Protein AF-A0A8G0FJ72-F1 (afdb_monomer)

pLDDT: mean 92.75, std 5.91, range [64.88, 98.5]

Radius of gyration: 22.14 Å; Cα contacts (8 Å, |Δi|>4): 637; chains: 1; bounding box: 52×43×61 Å

Mean predicted aligned error: 5.05 Å

Solvent-accessible surface area (backbone atoms only — not comparable to full-atom values): 16891 Å² total; per-residue (Å²): 133,93,67,66,76,50,71,94,38,49,70,59,34,56,53,48,58,74,69,50,65,45,46,78,49,77,34,41,17,56,75,28,78,44,79,50,56,54,52,55,49,55,51,37,58,76,66,62,46,16,40,37,36,35,34,28,47,29,51,34,81,74,24,36,66,68,60,32,46,50,37,43,32,74,74,69,71,46,46,63,37,52,50,42,45,74,36,61,43,14,87,61,44,49,36,34,33,36,46,71,80,64,29,21,39,38,45,37,75,91,64,56,30,74,50,70,48,80,45,75,57,55,80,92,45,41,67,60,48,51,53,46,29,50,57,36,47,54,57,12,18,71,53,44,71,68,48,35,51,43,36,74,75,69,72,60,73,53,62,65,53,36,46,50,17,44,20,56,29,12,59,69,55,63,34,25,48,27,42,60,28,15,74,87,70,32,32,46,57,68,59,52,53,50,46,45,67,64,38,40,56,56,63,73,72,52,83,52,52,75,43,70,49,69,96,52,65,89,52,58,76,90,73,58,54,80,89,62,46,42,73,37,52,54,34,60,88,42,74,66,41,67,49,78,76,47,77,48,77,41,98,87,72,40,37,31,36,28,30,40,27,40,9,3,55,53,47,58,64,42,75,49,68,44,70,89,76,76,40,79,45,69,45,57,49,35,33,38,82,52,100,90,50,75,45,82,44,60,65,48,41,39,57,37,69,40,29,37,40,70,110

Foldseek 3Di:
DDADLDPVRVVLLLLVLLQDQADEQEAEQQVADDPSSLSSLVSNVVSLHQYAYEHAPQQAPNRDQVVSQVCCCPPNVAAEQEQWDFDDGHNRGFAIQRLLVQWTWGADLVVLRPDIDTHHDPPVCNVVSVVSSLVLLCQLLVQDPVSVVCCVPVVDDHSLSSLVSQQSCSLSRRYHYYDYDYVPSSYCPVVVVVCCVSRTDALQSDFFDWDAQLVCLPPDPVPQDPVRIDGAAQEQPDPWDKDFRDWDQDPPQGIWGKIATAAHKDFAQDWDAPSNVRDIDGQHWKWDDDPPDIHTDGMDGHGDIIIGTDD

Structure (mmCIF, N/CA/C/O backbone):
data_AF-A0A8G0FJ72-F1
#
_entry.id   AF-A0A8G0FJ72-F1
#
loop_
_atom_site.group_PDB
_atom_site.id
_atom_site.type_symbol
_atom_site.label_atom_id
_atom_site.label_alt_id
_atom_site.label_comp_id
_atom_site.label_asym_id
_atom_site.label_entity_id
_atom_site.label_seq_id
_atom_site.pdbx_PDB_ins_code
_atom_site.Cartn_x
_atom_site.Cartn_y
_atom_site.Cartn_z
_atom_site.occupancy
_atom_site.B_iso_or_equiv
_atom_site.auth_seq_id
_atom_site.auth_comp_id
_atom_site.auth_asym_id
_atom_site.auth_atom_id
_atom_site.pdbx_PDB_model_num
ATOM 1 N N . ILE A 1 1 ? 0.783 3.414 -9.479 1.00 85.94 1 ILE A N 1
ATOM 2 C CA . ILE A 1 1 ? 0.442 2.774 -10.775 1.00 85.94 1 ILE A CA 1
ATOM 3 C C . ILE A 1 1 ? -0.945 2.184 -10.615 1.00 85.94 1 ILE A C 1
ATOM 5 O O . ILE A 1 1 ? -1.135 1.452 -9.655 1.00 85.94 1 ILE A O 1
ATOM 9 N N . ASP A 1 2 ? -1.897 2.530 -11.479 1.00 83.50 2 ASP A N 1
ATOM 10 C CA . ASP A 1 2 ? -3.208 1.874 -11.457 1.00 83.50 2 ASP A CA 1
ATOM 11 C C . ASP A 1 2 ? -3.123 0.532 -12.192 1.00 83.50 2 ASP A C 1
ATOM 13 O O . ASP A 1 2 ? -2.588 0.465 -13.305 1.00 83.50 2 ASP A O 1
ATOM 17 N N . THR A 1 3 ? -3.599 -0.529 -11.547 1.00 79.62 3 THR A N 1
ATOM 18 C CA . THR A 1 3 ? -3.514 -1.902 -12.048 1.00 79.62 3 THR A CA 1
ATOM 19 C C . THR A 1 3 ? -4.918 -2.466 -12.222 1.00 79.62 3 THR A C 1
ATOM 21 O O . THR A 1 3 ? -5.696 -2.434 -11.265 1.00 79.62 3 THR A O 1
ATOM 24 N N . PRO A 1 4 ? -5.264 -3.031 -13.388 1.00 75.12 4 PRO A N 1
ATOM 25 C CA . PRO A 1 4 ? -6.584 -3.614 -13.584 1.00 75.12 4 PRO A CA 1
ATOM 26 C C . PRO A 1 4 ? -6.789 -4.811 -12.644 1.00 75.12 4 PRO A C 1
ATOM 28 O O . PRO A 1 4 ? -6.006 -5.747 -12.647 1.00 75.12 4 PRO A O 1
ATOM 31 N N . GLY A 1 5 ? -7.865 -4.822 -11.856 1.00 67.12 5 GLY A N 1
ATOM 32 C CA . GLY A 1 5 ? -8.189 -5.952 -10.966 1.00 67.12 5 GLY A CA 1
ATOM 33 C C . GLY A 1 5 ? -8.889 -7.130 -11.659 1.00 67.12 5 GLY A C 1
ATOM 34 O O . GLY A 1 5 ? -9.244 -8.110 -11.008 1.00 67.12 5 GLY A O 1
ATOM 35 N N . HIS A 1 6 ? -9.146 -7.022 -12.966 1.00 74.25 6 HIS A N 1
ATOM 36 C CA . HIS A 1 6 ? -9.881 -8.025 -13.731 1.00 74.25 6 HIS A CA 1
ATOM 37 C C . HIS A 1 6 ? -8.936 -9.079 -14.320 1.00 74.25 6 HIS A C 1
ATOM 39 O O . HIS A 1 6 ? -7.887 -8.751 -14.872 1.00 74.25 6 HIS A O 1
ATOM 45 N N . VAL A 1 7 ? -9.346 -10.347 -14.257 1.00 64.88 7 VAL A N 1
ATOM 46 C CA . VAL A 1 7 ? -8.549 -11.508 -14.698 1.00 64.88 7 VAL A CA 1
ATOM 47 C C . VAL A 1 7 ? -8.143 -11.450 -16.173 1.00 64.88 7 VAL A C 1
ATOM 49 O O . VAL A 1 7 ? -7.069 -11.916 -16.537 1.00 64.88 7 VAL A O 1
ATOM 52 N N . ASP A 1 8 ? -8.929 -10.801 -17.027 1.00 72.00 8 ASP A N 1
ATOM 53 C CA . ASP A 1 8 ? -8.587 -10.655 -18.451 1.00 72.00 8 ASP A CA 1
ATOM 54 C C . ASP A 1 8 ? -7.303 -9.837 -18.689 1.00 72.00 8 ASP A C 1
ATOM 56 O O . ASP A 1 8 ? -6.684 -9.948 -19.745 1.00 72.00 8 ASP A O 1
ATOM 60 N N . PHE A 1 9 ? -6.847 -9.072 -17.690 1.00 72.38 9 PHE A N 1
ATOM 61 C CA . PHE A 1 9 ? -5.623 -8.270 -17.751 1.00 72.38 9 PHE A CA 1
ATOM 62 C C . PHE A 1 9 ? -4.487 -8.850 -16.895 1.00 72.38 9 PHE A C 1
ATOM 64 O O . PHE A 1 9 ? -3.570 -8.133 -16.499 1.00 72.38 9 PHE A O 1
ATOM 71 N N . THR A 1 10 ? -4.503 -10.165 -16.642 1.00 72.94 10 THR A N 1
ATOM 72 C CA . THR A 1 10 ? -3.505 -10.882 -15.818 1.00 72.94 10 THR A CA 1
ATOM 73 C C . THR A 1 10 ? -2.053 -10.528 -16.183 1.00 72.94 10 THR A C 1
ATOM 75 O O . THR A 1 10 ? -1.229 -10.338 -15.292 1.00 72.94 10 THR A O 1
ATOM 78 N N . ILE A 1 11 ? -1.730 -10.385 -17.476 1.00 78.25 11 ILE A N 1
ATOM 79 C CA . ILE A 1 11 ? -0.374 -10.025 -17.937 1.00 78.25 11 ILE A CA 1
ATOM 80 C C . ILE A 1 11 ? 0.011 -8.601 -17.503 1.00 78.25 11 ILE A C 1
ATOM 82 O O . ILE A 1 11 ? 1.160 -8.352 -17.133 1.00 78.25 11 ILE A O 1
ATOM 86 N N . GLU A 1 12 ? -0.927 -7.654 -17.556 1.00 79.12 12 GLU A N 1
ATOM 87 C CA . GLU A 1 12 ? -0.692 -6.273 -17.121 1.00 79.12 12 GLU A CA 1
ATOM 88 C C . GLU A 1 12 ? -0.536 -6.183 -15.603 1.00 79.12 12 GLU A C 1
ATOM 90 O O . GLU A 1 12 ? 0.300 -5.413 -15.123 1.00 79.12 12 GLU A O 1
ATOM 95 N N . VAL A 1 13 ? -1.276 -7.011 -14.859 1.00 81.12 13 VAL A N 1
ATOM 96 C CA . VAL A 1 13 ? -1.135 -7.141 -13.403 1.00 81.12 13 VAL A CA 1
ATOM 97 C C . VAL A 1 13 ? 0.236 -7.694 -13.039 1.00 81.12 13 VAL A C 1
ATOM 99 O O . VAL A 1 13 ? 0.953 -7.048 -12.278 1.00 81.12 13 VAL A O 1
ATOM 102 N N . GLU A 1 14 ? 0.657 -8.824 -13.621 1.00 82.00 14 GLU A N 1
ATOM 103 C CA . GLU A 1 14 ? 1.989 -9.390 -13.345 1.00 82.00 14 GLU A CA 1
ATOM 104 C C . GLU A 1 14 ? 3.102 -8.399 -13.674 1.00 82.00 14 GLU A C 1
ATOM 106 O O . GLU A 1 14 ? 4.083 -8.282 -12.939 1.00 82.00 14 GLU A O 1
ATOM 111 N N . ARG A 1 15 ? 2.961 -7.664 -14.780 1.00 82.56 15 ARG A N 1
ATOM 112 C CA . ARG A 1 15 ? 3.960 -6.674 -15.167 1.00 82.56 15 ARG A CA 1
ATOM 113 C C . ARG A 1 15 ? 3.996 -5.502 -14.196 1.00 82.56 15 ARG A C 1
ATOM 115 O O . ARG A 1 15 ? 5.084 -5.078 -13.828 1.00 82.56 15 ARG A O 1
ATOM 122 N N . SER A 1 16 ? 2.837 -5.003 -13.778 1.00 86.56 16 SER A N 1
ATOM 123 C CA . SER A 1 16 ? 2.757 -3.909 -12.811 1.00 86.56 16 SER A CA 1
ATOM 124 C C . SER A 1 16 ? 3.328 -4.312 -11.457 1.00 86.56 16 SER A C 1
ATOM 126 O O . SER A 1 16 ? 4.107 -3.551 -10.895 1.00 86.56 16 SER A O 1
ATOM 128 N N . LEU A 1 17 ? 3.021 -5.523 -10.979 1.00 86.44 17 LEU A N 1
ATOM 129 C CA . LEU A 1 17 ? 3.523 -6.058 -9.707 1.00 86.44 17 LEU A CA 1
ATOM 130 C C . LEU A 1 17 ? 5.050 -6.207 -9.666 1.00 86.44 17 LEU A C 1
ATOM 132 O O . LEU A 1 17 ? 5.627 -6.159 -8.592 1.00 86.44 17 LEU A O 1
ATOM 136 N N . ARG A 1 18 ? 5.715 -6.360 -10.817 1.00 84.19 18 ARG A N 1
ATOM 137 C CA . ARG A 1 18 ? 7.189 -6.379 -10.903 1.00 84.19 18 ARG A CA 1
ATOM 138 C C . ARG A 1 18 ? 7.831 -4.990 -10.870 1.00 84.19 18 ARG A C 1
ATOM 140 O O . ARG A 1 18 ? 9.050 -4.888 -10.774 1.00 84.19 18 ARG A O 1
ATOM 147 N N . VAL A 1 19 ? 7.029 -3.949 -11.070 1.00 89.25 19 VAL A N 1
ATOM 148 C CA . VAL A 1 19 ? 7.481 -2.563 -11.237 1.00 89.25 19 VAL A CA 1
ATOM 149 C C . VAL A 1 19 ? 7.255 -1.741 -9.973 1.00 89.25 19 VAL A C 1
ATOM 151 O O . VAL A 1 19 ? 8.018 -0.820 -9.707 1.00 89.25 19 VAL A O 1
ATOM 154 N N . LEU A 1 20 ? 6.195 -2.046 -9.229 1.00 91.19 20 LEU A N 1
ATOM 155 C CA . LEU A 1 20 ? 5.865 -1.394 -7.966 1.00 91.19 20 LEU A CA 1
ATOM 156 C C . LEU A 1 20 ? 6.641 -2.002 -6.794 1.00 91.19 20 LEU A C 1
ATOM 158 O O . LEU A 1 20 ? 6.887 -3.203 -6.765 1.00 91.19 20 LEU A O 1
ATOM 162 N N . ASP A 1 21 ? 6.957 -1.157 -5.815 1.00 93.94 21 ASP A N 1
ATOM 163 C CA . ASP A 1 21 ? 7.662 -1.551 -4.589 1.00 93.94 21 ASP A CA 1
ATOM 164 C C . ASP A 1 21 ? 6.684 -1.987 -3.488 1.00 93.94 21 ASP A C 1
ATOM 166 O O . ASP A 1 21 ? 7.014 -2.796 -2.632 1.00 93.94 21 ASP A O 1
ATOM 170 N N . GLY A 1 22 ? 5.451 -1.480 -3.530 1.00 95.44 22 GLY A N 1
ATOM 171 C CA . GLY A 1 22 ? 4.377 -1.812 -2.602 1.00 95.44 22 GLY A CA 1
ATOM 172 C C . GLY A 1 22 ? 3.009 -1.613 -3.247 1.00 95.44 22 GLY A C 1
ATOM 173 O O . GLY A 1 22 ? 2.874 -0.905 -4.250 1.00 95.44 22 GLY A O 1
ATOM 174 N N . ALA A 1 23 ? 1.983 -2.252 -2.687 1.00 95.44 23 ALA A N 1
ATOM 175 C CA . ALA A 1 23 ? 0.633 -2.231 -3.247 1.00 95.44 23 ALA A CA 1
ATOM 176 C C . ALA A 1 23 ? -0.446 -1.906 -2.207 1.00 95.44 23 ALA A C 1
ATOM 178 O O . ALA A 1 23 ? -0.414 -2.382 -1.074 1.00 95.44 23 ALA A O 1
ATOM 179 N N . VAL A 1 24 ? -1.468 -1.165 -2.642 1.00 97.12 24 VAL A N 1
ATOM 180 C CA . VAL A 1 24 ? -2.741 -1.045 -1.920 1.00 97.12 24 VAL A CA 1
ATOM 181 C C . VAL A 1 24 ? -3.737 -2.005 -2.556 1.00 97.12 24 VAL A C 1
ATOM 183 O O . VAL A 1 24 ? -4.141 -1.821 -3.705 1.00 97.12 24 VAL A O 1
ATOM 186 N N . VAL A 1 25 ? -4.137 -3.039 -1.819 1.00 95.56 25 VAL A N 1
ATOM 187 C CA . VAL A 1 25 ? -5.130 -4.013 -2.285 1.00 95.56 25 VAL A CA 1
ATOM 188 C C . VAL A 1 25 ? -6.509 -3.586 -1.805 1.00 95.56 25 VAL A C 1
ATOM 190 O O . VAL A 1 25 ? -6.775 -3.527 -0.605 1.00 95.56 25 VAL A O 1
ATOM 193 N N . VAL A 1 26 ? -7.398 -3.299 -2.753 1.00 96.50 26 VAL A N 1
ATOM 194 C CA . VAL A 1 26 ? -8.739 -2.792 -2.458 1.00 96.50 26 VAL A CA 1
ATOM 195 C C . VAL A 1 26 ? -9.750 -3.934 -2.434 1.00 96.50 26 VAL A C 1
ATOM 197 O O . VAL A 1 26 ? -9.942 -4.622 -3.436 1.00 96.50 26 VAL A O 1
ATOM 200 N N . PHE A 1 27 ? -10.448 -4.095 -1.312 1.00 96.94 27 PHE A N 1
ATOM 201 C CA . PHE A 1 27 ? -11.576 -5.017 -1.177 1.00 96.94 27 PHE A CA 1
ATOM 202 C C . PHE A 1 27 ? -12.885 -4.252 -1.030 1.00 96.94 27 PHE A C 1
ATOM 204 O O . PHE A 1 27 ? -12.929 -3.135 -0.520 1.00 96.94 27 PHE A O 1
ATOM 211 N N . CYS A 1 28 ? -13.982 -4.866 -1.460 1.00 96.81 28 CYS A N 1
ATOM 212 C CA . CYS A 1 28 ? -15.315 -4.326 -1.231 1.00 96.81 28 CYS A CA 1
ATOM 213 C C . CYS A 1 28 ? -15.820 -4.766 0.150 1.00 96.81 28 CYS A C 1
ATOM 215 O O . CYS A 1 28 ? -15.863 -5.962 0.414 1.00 96.81 28 CYS A O 1
ATOM 217 N N . GLY A 1 29 ? -16.294 -3.849 0.995 1.00 96.25 29 GLY A N 1
ATOM 218 C CA . GLY A 1 29 ? -16.853 -4.167 2.319 1.00 96.25 29 GLY A CA 1
ATOM 219 C C . GLY A 1 29 ? -18.038 -5.145 2.289 1.00 96.25 29 GLY A C 1
ATOM 220 O O . GLY A 1 29 ? -18.257 -5.889 3.247 1.00 96.25 29 GLY A O 1
ATOM 221 N N . THR A 1 30 ? -18.777 -5.187 1.172 1.00 95.62 30 THR A N 1
ATOM 222 C CA . THR A 1 30 ? -19.944 -6.061 0.957 1.00 95.62 30 THR A CA 1
ATOM 223 C C . THR A 1 30 ? -19.578 -7.407 0.333 1.00 95.62 30 THR A C 1
ATOM 225 O O . THR A 1 30 ? -20.015 -8.447 0.823 1.00 95.62 30 THR A O 1
ATOM 228 N N . SER A 1 31 ? -18.763 -7.433 -0.726 1.00 95.88 31 SER A N 1
ATOM 229 C CA . SER A 1 31 ? -18.378 -8.695 -1.381 1.00 95.88 31 SER A CA 1
ATOM 230 C C . SER A 1 31 ? -17.255 -9.414 -0.632 1.00 95.88 31 SER A C 1
ATOM 232 O O . SER A 1 31 ? -17.244 -10.639 -0.549 1.00 95.88 31 SER A O 1
ATOM 234 N N . GLY A 1 32 ? -16.346 -8.646 -0.032 1.00 95.94 32 GLY A N 1
ATOM 235 C CA . GLY A 1 32 ? -15.136 -9.132 0.611 1.00 95.94 32 GLY A CA 1
ATOM 236 C C . GLY A 1 32 ? -14.143 -9.724 -0.386 1.00 95.94 32 GLY A C 1
ATOM 237 O O . GLY A 1 32 ? -13.873 -9.123 -1.426 1.00 95.94 32 GLY A O 1
ATOM 238 N N . VAL A 1 33 ? -13.568 -10.876 -0.049 1.00 96.00 33 VAL A N 1
ATOM 239 C CA . VAL A 1 33 ? -12.631 -11.604 -0.915 1.00 96.00 33 VAL A CA 1
ATOM 240 C C . VAL A 1 33 ? -13.406 -12.324 -2.022 1.00 96.00 33 VAL A C 1
ATOM 242 O O . VAL A 1 33 ? -14.356 -13.063 -1.763 1.00 96.00 33 VAL A O 1
ATOM 245 N N . GLU A 1 34 ? -12.969 -12.158 -3.264 1.00 94.44 34 GLU A N 1
ATOM 246 C CA . GLU A 1 34 ? -13.580 -12.731 -4.464 1.00 94.44 34 GLU A CA 1
ATOM 247 C C . GLU A 1 34 ? -12.528 -13.558 -5.227 1.00 94.44 34 GLU A C 1
ATOM 249 O O . GLU A 1 34 ? -11.328 -13.341 -5.045 1.00 94.44 34 GLU A O 1
ATOM 254 N N . PRO A 1 35 ? -12.926 -14.507 -6.094 1.00 91.31 35 PRO A N 1
ATOM 255 C CA . PRO A 1 35 ? -11.971 -15.337 -6.842 1.00 91.31 35 PRO A CA 1
ATOM 256 C C . PRO A 1 35 ? -10.922 -14.532 -7.632 1.00 91.31 35 PRO A C 1
ATOM 258 O O . PRO A 1 35 ? -9.769 -14.950 -7.777 1.00 91.31 35 PRO A O 1
ATOM 261 N N . GLN A 1 36 ? -11.303 -13.351 -8.124 1.00 87.44 36 GLN A N 1
ATOM 262 C CA . GLN A 1 36 ? -10.405 -12.447 -8.837 1.00 87.44 36 GLN A CA 1
ATOM 263 C C . GLN A 1 36 ? -9.352 -11.852 -7.895 1.00 87.44 36 GLN A C 1
ATOM 265 O O . GLN A 1 36 ? -8.164 -11.873 -8.222 1.00 87.44 36 GLN A O 1
ATOM 270 N N . SER A 1 37 ? -9.752 -11.387 -6.705 1.00 90.38 37 SER A N 1
ATOM 271 C CA . SER A 1 37 ? -8.802 -10.840 -5.734 1.00 90.38 37 SER A CA 1
ATOM 272 C C . SER A 1 37 ? -7.876 -11.913 -5.163 1.00 90.38 37 SER A C 1
ATOM 274 O O . SER A 1 37 ? -6.705 -11.619 -4.943 1.00 90.38 37 SER A O 1
ATOM 276 N N . GLU A 1 38 ? -8.316 -13.171 -5.044 1.00 91.50 38 GLU A N 1
ATOM 277 C CA . GLU A 1 38 ? -7.419 -14.294 -4.720 1.00 91.50 38 GLU A CA 1
ATOM 278 C C . GLU A 1 38 ? -6.319 -14.490 -5.772 1.00 91.50 38 GLU A C 1
ATOM 280 O O . GLU A 1 38 ? -5.164 -14.752 -5.432 1.00 91.50 38 GLU A O 1
ATOM 285 N N . THR A 1 39 ? -6.664 -14.360 -7.055 1.00 89.06 39 THR A N 1
ATOM 286 C CA . THR A 1 39 ? -5.708 -14.540 -8.156 1.00 89.06 39 THR A CA 1
ATOM 287 C C . THR A 1 39 ? -4.630 -13.461 -8.116 1.00 89.06 39 THR A C 1
ATOM 289 O O . THR A 1 39 ? -3.440 -13.783 -8.115 1.00 89.06 39 THR A O 1
ATOM 292 N N . VAL A 1 40 ? -5.036 -12.195 -7.986 1.00 88.94 40 VAL A N 1
ATOM 293 C CA . VAL A 1 40 ? -4.106 -11.062 -7.843 1.00 88.94 40 VAL A CA 1
ATOM 294 C C . VAL A 1 40 ? -3.272 -11.196 -6.564 1.00 88.94 40 VAL A C 1
ATOM 296 O O . VAL A 1 40 ? -2.068 -10.942 -6.579 1.00 88.94 40 VAL A O 1
ATOM 299 N N . TRP A 1 41 ? -3.866 -11.674 -5.466 1.00 92.06 41 TRP A N 1
ATOM 300 C CA . TRP A 1 41 ? -3.147 -11.902 -4.210 1.00 92.06 41 TRP A CA 1
ATOM 301 C C . TRP A 1 41 ? -2.025 -12.934 -4.355 1.00 92.06 41 TRP A C 1
ATOM 303 O O . TRP A 1 41 ? -0.910 -12.706 -3.887 1.00 92.06 41 TRP A O 1
ATOM 313 N N . ARG A 1 42 ? -2.280 -14.052 -5.050 1.00 90.75 42 ARG A N 1
ATOM 314 C CA . ARG A 1 42 ? -1.248 -15.069 -5.327 1.00 90.75 42 ARG A CA 1
ATOM 315 C C . ARG A 1 42 ? -0.116 -14.516 -6.190 1.00 90.75 42 ARG A C 1
ATOM 317 O O . ARG A 1 42 ? 1.038 -14.878 -5.975 1.00 90.75 42 ARG A O 1
ATOM 324 N N . GLN A 1 43 ? -0.423 -13.637 -7.142 1.00 89.12 43 GLN A N 1
ATOM 325 C CA . GLN A 1 43 ? 0.604 -12.971 -7.945 1.00 89.12 43 GLN A CA 1
ATOM 326 C C . GLN A 1 43 ? 1.457 -12.032 -7.093 1.00 89.12 43 GLN A C 1
ATOM 328 O O . GLN A 1 43 ? 2.678 -12.069 -7.201 1.00 89.12 43 GLN A O 1
ATOM 333 N N . ALA A 1 44 ? 0.842 -11.251 -6.203 1.00 89.94 44 ALA A N 1
ATOM 334 C CA . ALA A 1 44 ? 1.585 -10.399 -5.277 1.00 89.94 44 ALA A CA 1
ATOM 335 C C . ALA A 1 44 ? 2.501 -11.223 -4.352 1.00 89.94 44 ALA A C 1
ATOM 337 O O . ALA A 1 44 ? 3.653 -10.844 -4.154 1.00 89.94 44 ALA A O 1
ATOM 338 N N . ASN A 1 45 ? 2.044 -12.392 -3.877 1.00 90.94 45 ASN A N 1
ATOM 339 C CA . ASN A 1 45 ? 2.876 -13.320 -3.095 1.00 90.94 45 ASN A CA 1
ATOM 340 C C . ASN A 1 45 ? 4.094 -13.813 -3.882 1.00 90.94 45 ASN A C 1
ATOM 342 O O . ASN A 1 45 ? 5.198 -13.846 -3.351 1.00 90.94 45 ASN A O 1
ATOM 346 N N . LYS A 1 46 ? 3.906 -14.184 -5.156 1.00 89.38 46 LYS A N 1
ATOM 347 C CA . LYS A 1 46 ? 4.985 -14.673 -6.031 1.00 89.38 46 LYS A CA 1
ATOM 348 C C . LYS A 1 46 ? 6.117 -13.653 -6.189 1.00 89.38 46 LYS A C 1
ATOM 350 O O . LYS A 1 46 ? 7.264 -14.054 -6.349 1.00 89.38 46 LYS A O 1
ATOM 355 N N . TYR A 1 47 ? 5.788 -12.362 -6.166 1.00 87.62 47 TYR A N 1
ATOM 356 C CA . TYR A 1 47 ? 6.758 -11.273 -6.281 1.00 87.62 47 TYR A CA 1
ATOM 357 C C . TYR A 1 47 ? 7.179 -10.679 -4.931 1.00 87.62 47 TYR A C 1
ATOM 359 O O . TYR A 1 47 ? 7.979 -9.753 -4.922 1.00 87.62 47 TYR A O 1
ATOM 367 N N . GLY A 1 48 ? 6.672 -11.206 -3.809 1.00 89.44 48 GLY A N 1
ATOM 368 C CA . GLY A 1 48 ? 7.021 -10.729 -2.470 1.00 89.44 48 GLY A CA 1
ATOM 369 C C . GLY A 1 48 ? 6.666 -9.262 -2.230 1.00 89.44 48 GLY A C 1
ATOM 370 O O . GLY A 1 48 ? 7.399 -8.579 -1.531 1.00 89.44 48 GLY A O 1
ATOM 371 N N . VAL A 1 49 ? 5.588 -8.765 -2.847 1.00 92.75 49 VAL A N 1
ATOM 372 C CA . VAL A 1 49 ? 5.206 -7.347 -2.777 1.00 92.75 49 VAL A CA 1
ATOM 373 C C . VAL A 1 49 ? 4.559 -7.034 -1.415 1.00 92.75 49 VAL A C 1
ATOM 375 O O . VAL A 1 49 ? 3.487 -7.589 -1.123 1.00 92.75 49 VAL A O 1
ATOM 378 N N . PRO A 1 50 ? 5.129 -6.110 -0.613 1.00 96.06 50 PRO A N 1
ATOM 379 C CA . PRO A 1 50 ? 4.503 -5.575 0.596 1.00 96.06 50 PRO A CA 1
ATOM 380 C C . PRO A 1 50 ? 3.163 -4.903 0.301 1.00 96.06 50 PRO A C 1
ATOM 382 O O . PRO A 1 50 ? 2.991 -4.224 -0.719 1.00 96.06 50 PRO A O 1
ATOM 385 N N . ARG A 1 51 ? 2.182 -5.099 1.186 1.00 96.06 51 ARG A N 1
ATOM 386 C CA . ARG A 1 51 ? 0.790 -4.716 0.923 1.00 96.06 51 ARG A CA 1
ATOM 387 C C . ARG A 1 51 ? 0.119 -4.057 2.114 1.00 96.06 51 ARG A C 1
ATOM 389 O O . ARG A 1 51 ? 0.204 -4.551 3.232 1.00 96.06 51 ARG A O 1
ATOM 396 N N . VAL A 1 52 ? -0.675 -3.037 1.808 1.00 98.00 52 VAL A N 1
ATOM 397 C CA . VAL A 1 52 ? -1.718 -2.498 2.686 1.00 98.00 52 VAL A CA 1
ATOM 398 C C . VAL A 1 52 ? -3.078 -2.865 2.101 1.00 98.00 52 VAL A C 1
ATOM 400 O O . VAL A 1 52 ? -3.282 -2.861 0.885 1.00 98.00 52 VAL A O 1
ATOM 403 N N . VAL A 1 53 ? -4.024 -3.199 2.967 1.00 97.88 53 VAL A N 1
ATOM 404 C CA . VAL A 1 53 ? -5.397 -3.539 2.604 1.00 97.88 53 VAL A CA 1
ATOM 405 C C . VAL A 1 53 ? -6.294 -2.332 2.821 1.00 97.88 53 VAL A C 1
ATOM 407 O O . VAL A 1 53 ? -6.348 -1.790 3.920 1.00 97.88 53 VAL A O 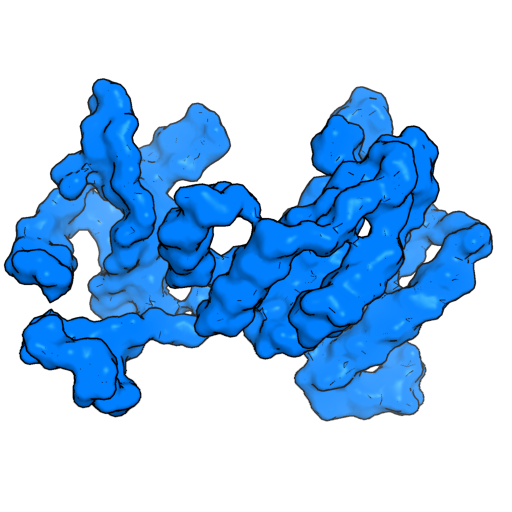1
ATOM 410 N N . TYR A 1 54 ? -7.070 -1.970 1.801 1.00 98.31 54 TYR A N 1
ATOM 411 C CA . TYR A 1 54 ? -8.135 -0.981 1.917 1.00 98.31 54 TYR A CA 1
ATOM 412 C C . TYR A 1 54 ? -9.501 -1.632 1.707 1.00 98.31 54 TYR A C 1
ATOM 414 O O . TYR A 1 54 ? -9.860 -2.029 0.595 1.00 98.31 54 TYR A O 1
ATOM 422 N N . VAL A 1 55 ? -10.292 -1.725 2.774 1.00 98.06 55 VAL A N 1
ATOM 423 C CA . VAL A 1 55 ? -11.690 -2.156 2.688 1.00 98.06 55 VAL A CA 1
ATOM 424 C C . VAL A 1 55 ? -12.555 -0.943 2.354 1.00 98.06 55 VAL A C 1
ATOM 426 O O . VAL A 1 55 ? -12.885 -0.121 3.209 1.00 98.06 55 VAL A O 1
ATOM 429 N N . ASN A 1 56 ? -12.892 -0.827 1.075 1.00 97.50 56 ASN A N 1
ATOM 430 C CA . ASN A 1 56 ? -13.662 0.271 0.509 1.00 97.50 56 ASN A CA 1
ATOM 431 C C . ASN A 1 56 ? -15.166 -0.044 0.502 1.00 97.50 56 ASN A C 1
ATOM 433 O O . ASN A 1 56 ? -15.584 -1.188 0.690 1.00 97.50 56 ASN A O 1
ATOM 437 N N . LYS A 1 57 ? -15.986 0.952 0.163 1.00 96.69 57 LYS A N 1
ATOM 438 C CA . LYS A 1 57 ? -17.447 0.858 0.051 1.00 96.69 57 LYS A CA 1
ATOM 439 C C . LYS A 1 57 ? -18.112 0.519 1.388 1.00 96.69 57 LYS A C 1
ATOM 441 O O . LYS A 1 57 ? -19.086 -0.232 1.417 1.00 96.69 57 LYS A O 1
ATOM 446 N N . MET A 1 58 ? -17.578 1.068 2.483 1.00 97.06 58 MET A N 1
ATOM 447 C CA . MET A 1 58 ? -18.176 0.946 3.820 1.00 97.06 58 MET A CA 1
ATOM 448 C C . MET A 1 58 ? -19.551 1.618 3.934 1.00 97.06 58 MET A C 1
ATOM 450 O O . MET A 1 58 ? -20.294 1.325 4.862 1.00 97.06 58 MET A O 1
ATOM 454 N N . ASP A 1 59 ? -19.908 2.447 2.952 1.00 94.56 59 ASP A N 1
ATOM 455 C CA . ASP A 1 59 ? -21.203 3.111 2.813 1.00 94.56 59 ASP A CA 1
ATOM 456 C C . ASP A 1 59 ? -22.331 2.221 2.263 1.00 94.56 59 ASP A C 1
ATOM 458 O O . ASP A 1 59 ? -23.471 2.662 2.165 1.00 94.56 59 ASP A O 1
ATOM 462 N N . ARG A 1 60 ? -22.037 0.985 1.842 1.00 95.00 60 ARG A N 1
ATOM 463 C CA . ARG A 1 60 ? -23.027 0.111 1.196 1.00 95.00 60 ARG A CA 1
ATOM 464 C C . ARG A 1 60 ? -23.723 -0.817 2.183 1.00 95.00 60 ARG A C 1
ATOM 466 O O . ARG A 1 60 ? -23.095 -1.312 3.110 1.00 95.00 60 ARG A O 1
ATOM 473 N N . ALA A 1 61 ? -24.978 -1.152 1.886 1.00 94.31 61 ALA A N 1
ATOM 474 C CA . ALA A 1 61 ? -25.733 -2.166 2.618 1.00 94.31 61 ALA A CA 1
ATOM 475 C C . ALA A 1 61 ? -24.980 -3.508 2.689 1.00 94.31 61 ALA A C 1
ATOM 477 O O . ALA A 1 61 ? -24.501 -4.021 1.669 1.00 94.31 61 ALA A O 1
ATOM 478 N N . GLY A 1 62 ? -24.871 -4.076 3.889 1.00 92.56 62 GLY A N 1
ATOM 479 C CA . GLY A 1 62 ? -24.108 -5.290 4.172 1.00 92.56 62 GLY A CA 1
ATOM 480 C C . GLY A 1 62 ? -22.590 -5.094 4.251 1.00 92.56 62 GLY A C 1
ATOM 481 O O . GLY A 1 62 ? -21.851 -6.087 4.243 1.00 92.56 62 GLY A O 1
ATOM 482 N N . ALA A 1 63 ? -22.091 -3.853 4.287 1.00 96.12 63 ALA A N 1
ATOM 483 C CA . ALA A 1 63 ? -20.667 -3.599 4.461 1.00 96.12 63 ALA A CA 1
ATOM 484 C C . ALA A 1 63 ? -20.226 -3.955 5.883 1.00 96.12 63 ALA A C 1
ATOM 486 O O . ALA A 1 63 ? -20.799 -3.497 6.867 1.00 96.12 63 ALA A O 1
ATOM 487 N N . ASN A 1 64 ? -19.181 -4.774 5.996 1.00 96.50 64 ASN A N 1
ATOM 488 C CA . ASN A 1 64 ? -18.658 -5.186 7.293 1.00 96.50 64 ASN A CA 1
ATOM 489 C C . ASN A 1 64 ? -17.139 -5.348 7.222 1.00 96.50 64 ASN A C 1
ATOM 491 O O . ASN A 1 64 ? -16.637 -6.289 6.603 1.00 96.50 64 ASN A O 1
ATOM 495 N N . PHE A 1 65 ? -16.424 -4.431 7.876 1.00 97.44 65 PHE A N 1
ATOM 496 C CA . PHE A 1 65 ? -14.966 -4.368 7.857 1.00 97.44 65 PHE A CA 1
ATOM 497 C C . PHE A 1 65 ? -14.320 -5.621 8.462 1.00 97.44 65 PHE A C 1
ATOM 499 O O . PHE A 1 65 ? -13.549 -6.303 7.785 1.00 97.44 65 PHE A O 1
ATOM 506 N N . LEU A 1 66 ? -14.690 -5.974 9.696 1.00 97.62 66 LEU A N 1
ATOM 507 C CA . LEU A 1 66 ? -14.100 -7.105 10.419 1.00 97.62 66 LEU A CA 1
ATOM 508 C C . LEU A 1 66 ? -14.380 -8.449 9.735 1.00 97.62 66 LEU A C 1
ATOM 510 O O . LEU A 1 66 ? -13.535 -9.344 9.745 1.00 97.62 66 LEU A O 1
ATOM 514 N N . ARG A 1 67 ? -15.522 -8.587 9.054 1.00 97.62 67 ARG A N 1
ATOM 515 C CA . ARG A 1 67 ? -15.808 -9.764 8.223 1.00 97.62 67 ARG A CA 1
ATOM 516 C C . ARG A 1 67 ? -14.826 -9.880 7.057 1.00 97.62 67 ARG A C 1
ATOM 518 O O . ARG A 1 67 ? -14.354 -10.981 6.784 1.00 97.62 67 ARG A O 1
ATOM 525 N N . VAL A 1 68 ? -14.516 -8.779 6.367 1.00 97.75 68 VAL A N 1
ATOM 526 C CA . VAL A 1 68 ? -13.534 -8.787 5.266 1.00 97.75 68 VAL A CA 1
ATOM 527 C C . VAL A 1 68 ? -12.130 -9.089 5.792 1.00 97.75 68 VAL A C 1
ATOM 529 O O . VAL A 1 68 ? -11.438 -9.918 5.203 1.00 97.75 68 VAL A O 1
ATOM 532 N N . VAL A 1 69 ? -11.746 -8.519 6.938 1.00 97.81 69 VAL A N 1
ATOM 533 C CA . VAL A 1 69 ? -10.502 -8.864 7.654 1.00 97.81 69 VAL A CA 1
ATOM 534 C C . VAL A 1 69 ? -10.444 -10.372 7.937 1.00 97.81 69 VAL A C 1
ATOM 536 O O . VAL A 1 69 ? -9.488 -11.043 7.552 1.00 97.81 69 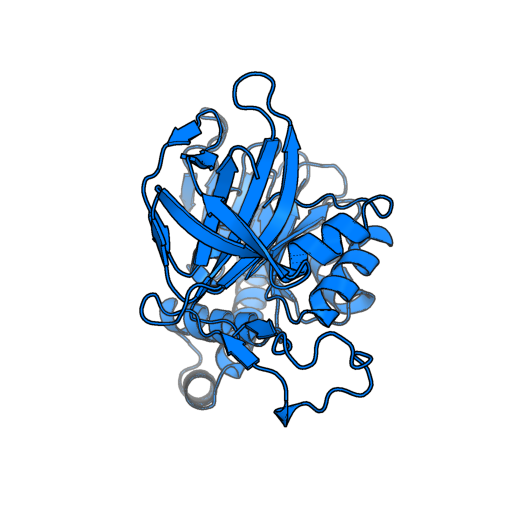VAL A O 1
ATOM 539 N N . GLY A 1 70 ? -11.505 -10.952 8.503 1.00 98.00 70 GLY A N 1
ATOM 540 C CA . GLY A 1 70 ? -11.584 -12.396 8.738 1.00 98.00 70 GLY A CA 1
ATOM 541 C C . GLY A 1 70 ? -11.478 -13.230 7.455 1.00 98.00 70 GLY A C 1
ATOM 542 O O . GLY A 1 70 ? -10.839 -14.282 7.447 1.00 98.00 70 GLY A O 1
ATOM 543 N N . GLN A 1 71 ? -12.048 -12.765 6.341 1.00 98.12 71 GLN A N 1
ATOM 544 C CA . GLN A 1 71 ? -11.913 -13.444 5.049 1.00 98.12 71 GLN A CA 1
ATOM 545 C C . GLN A 1 71 ? -10.488 -13.395 4.496 1.00 98.12 71 GLN A C 1
ATOM 547 O O . GLN A 1 71 ? -10.054 -14.390 3.922 1.00 98.12 71 GLN A O 1
ATOM 552 N N . ILE A 1 72 ? -9.753 -12.295 4.672 1.00 97.06 72 ILE A N 1
ATOM 553 C CA . ILE A 1 72 ? -8.338 -12.216 4.276 1.00 97.06 72 ILE A CA 1
ATOM 554 C C . ILE A 1 72 ? -7.539 -13.283 5.027 1.00 97.06 72 ILE A C 1
ATOM 556 O O . ILE A 1 72 ? -6.822 -14.064 4.401 1.00 97.06 72 ILE A O 1
ATOM 560 N N . LYS A 1 73 ? -7.752 -13.405 6.342 1.00 96.50 73 LYS A N 1
ATOM 561 C CA . LYS A 1 73 ? -7.121 -14.458 7.145 1.00 96.50 73 LYS A CA 1
ATOM 562 C C . LYS A 1 73 ? -7.482 -15.858 6.654 1.00 96.50 73 LYS A C 1
ATOM 564 O O . LYS A 1 73 ? -6.606 -16.655 6.336 1.00 96.50 73 LYS A O 1
ATOM 569 N N . ASN A 1 74 ? -8.776 -16.139 6.527 1.00 96.81 74 ASN A N 1
ATOM 570 C CA . ASN A 1 74 ? -9.266 -17.497 6.289 1.00 96.81 74 ASN A CA 1
ATOM 571 C C . ASN A 1 74 ? -9.140 -17.967 4.830 1.00 96.81 74 ASN A C 1
ATOM 573 O O . ASN A 1 74 ? -8.999 -19.163 4.594 1.00 96.81 74 ASN A O 1
ATOM 577 N N . ARG A 1 75 ? -9.226 -17.062 3.846 1.00 96.00 75 ARG A N 1
ATOM 578 C CA . ARG A 1 75 ? -9.207 -17.410 2.411 1.00 96.00 75 ARG A CA 1
ATOM 579 C C . ARG A 1 75 ? -7.872 -17.133 1.740 1.00 96.00 75 ARG A C 1
ATOM 581 O O . ARG A 1 75 ? -7.491 -17.878 0.844 1.00 96.00 75 ARG A O 1
ATOM 588 N N . LEU A 1 76 ? -7.177 -16.070 2.148 1.00 95.06 76 LEU A N 1
ATOM 589 C CA . LEU A 1 76 ? -5.882 -15.700 1.570 1.00 95.06 76 LEU A CA 1
ATOM 590 C C . LEU A 1 76 ? -4.708 -16.246 2.391 1.00 95.06 76 LEU A C 1
ATOM 592 O O . LEU A 1 76 ? -3.585 -16.271 1.889 1.00 95.06 76 LEU A O 1
ATOM 596 N N . GLY A 1 77 ? -4.952 -16.706 3.625 1.00 92.69 77 GLY A N 1
ATOM 597 C CA . GLY A 1 77 ? -3.934 -17.315 4.483 1.00 92.69 77 GLY A CA 1
ATOM 598 C C . GLY A 1 77 ? -2.854 -16.329 4.924 1.00 92.69 77 GLY A C 1
ATOM 599 O O . GLY A 1 77 ? -1.692 -16.703 4.999 1.00 92.69 77 GLY A O 1
ATOM 600 N N . HIS A 1 78 ? -3.212 -15.057 5.107 1.00 93.75 78 HIS A N 1
ATOM 601 C CA . HIS A 1 78 ? -2.304 -13.989 5.544 1.00 93.75 78 HIS A CA 1
ATOM 602 C C . HIS A 1 78 ? -2.790 -13.397 6.867 1.00 93.75 78 HIS A C 1
ATOM 604 O O . HIS A 1 78 ? -3.942 -13.600 7.241 1.00 93.75 78 HIS A O 1
ATOM 610 N N . THR A 1 79 ? -1.939 -12.647 7.560 1.00 96.62 79 THR A N 1
ATOM 611 C CA . THR A 1 79 ? -2.281 -12.024 8.845 1.00 96.62 79 THR A CA 1
ATOM 612 C C . THR A 1 79 ? -2.672 -10.560 8.633 1.00 96.62 79 THR A C 1
ATOM 614 O O . THR A 1 79 ? -1.792 -9.702 8.551 1.00 96.62 79 THR A O 1
ATOM 617 N N . PRO A 1 80 ? -3.971 -10.233 8.492 1.00 97.56 80 PRO A N 1
ATOM 618 C CA . PRO A 1 80 ? -4.397 -8.846 8.455 1.00 97.56 80 PRO A CA 1
ATOM 619 C C . PRO A 1 80 ? -4.320 -8.234 9.850 1.00 97.56 80 PRO A C 1
ATOM 621 O O . PRO A 1 80 ? -4.781 -8.839 10.818 1.00 97.56 80 PRO A O 1
ATOM 624 N N . VAL A 1 81 ? -3.791 -7.017 9.929 1.00 98.50 81 VAL A N 1
ATOM 625 C CA . VAL A 1 81 ? -3.700 -6.252 11.176 1.00 98.50 81 VAL A CA 1
ATOM 626 C C . VAL A 1 81 ? -4.505 -4.967 11.010 1.00 98.50 81 VAL A C 1
ATOM 628 O O . VAL A 1 81 ? -4.041 -4.038 10.347 1.00 98.50 81 VAL A O 1
ATOM 631 N N . PRO A 1 82 ? -5.739 -4.902 11.538 1.00 98.50 82 PRO A N 1
ATOM 632 C CA . PRO A 1 82 ? -6.497 -3.661 11.569 1.00 98.50 82 PRO A CA 1
ATOM 633 C C . PRO A 1 82 ? -5.728 -2.569 12.309 1.00 98.50 82 PRO A C 1
ATOM 635 O O . PRO A 1 82 ? -5.391 -2.736 13.475 1.00 98.50 82 PRO A O 1
ATOM 638 N N . VAL A 1 83 ? -5.479 -1.449 11.632 1.00 98.25 83 VAL A N 1
ATOM 639 C CA . VAL A 1 83 ? -4.958 -0.220 12.264 1.00 98.25 83 VAL A CA 1
ATOM 640 C C . VAL A 1 83 ? -6.073 0.795 12.524 1.00 98.25 83 VAL A C 1
ATOM 642 O O . VAL A 1 83 ? -5.865 1.836 13.143 1.00 98.25 83 VAL A O 1
ATOM 645 N N . GLN A 1 84 ? -7.276 0.480 12.043 1.00 97.31 84 GLN A N 1
ATOM 646 C CA . GLN A 1 84 ? -8.484 1.276 12.179 1.00 97.31 84 GLN A CA 1
ATOM 647 C C . GLN A 1 84 ? -9.703 0.383 12.398 1.00 97.31 84 GLN A C 1
ATOM 649 O O . GLN A 1 84 ? -9.711 -0.767 11.958 1.00 97.31 84 GLN A O 1
ATOM 654 N N . LEU A 1 85 ? -10.766 0.943 12.974 1.00 97.94 85 LEU A N 1
ATOM 655 C CA . LEU A 1 85 ? -12.109 0.350 12.983 1.00 97.94 85 LEU A CA 1
ATOM 656 C C . LEU A 1 85 ? -13.118 1.304 12.346 1.00 97.94 85 LEU A C 1
ATOM 658 O O . LEU A 1 85 ? -12.974 2.514 12.456 1.00 97.94 85 LEU A O 1
ATOM 662 N N . ALA A 1 86 ? -14.149 0.773 11.690 1.00 97.12 86 ALA A N 1
ATOM 663 C CA . ALA A 1 86 ? -15.211 1.581 11.092 1.00 97.12 86 ALA A CA 1
ATOM 664 C C . ALA A 1 86 ? -16.198 2.078 12.160 1.00 97.12 86 ALA A C 1
ATOM 666 O O . ALA A 1 86 ? -16.706 1.268 12.932 1.00 97.12 86 ALA A O 1
ATOM 667 N N . ILE A 1 87 ? -16.496 3.381 12.168 1.00 96.62 87 ILE A N 1
ATOM 668 C CA . ILE A 1 87 ? -17.555 3.974 12.995 1.00 96.62 87 ILE A CA 1
ATOM 669 C C . ILE A 1 87 ? -18.842 4.016 12.172 1.00 96.62 87 ILE A C 1
ATOM 671 O O . ILE A 1 87 ? -18.927 4.718 11.155 1.00 96.62 87 ILE A O 1
ATOM 675 N N . GLY A 1 88 ? -19.835 3.255 12.626 1.00 91.88 88 GLY A N 1
ATOM 676 C CA . GLY A 1 88 ? -21.054 2.993 11.870 1.00 91.88 88 GLY A CA 1
ATOM 677 C C . GLY A 1 88 ? -20.823 2.055 10.680 1.00 91.88 88 GLY A C 1
ATOM 678 O O . GLY A 1 88 ? -19.717 1.575 10.419 1.00 91.88 88 GLY A O 1
ATOM 679 N N . ALA A 1 89 ? -21.893 1.778 9.946 1.00 87.38 89 ALA A N 1
ATOM 680 C CA . ALA A 1 89 ? -21.870 0.954 8.745 1.00 87.38 89 ALA A CA 1
ATOM 681 C C . ALA A 1 89 ? -22.957 1.425 7.780 1.00 87.38 89 ALA A C 1
ATOM 683 O O . ALA A 1 89 ? -23.913 2.082 8.188 1.00 87.38 89 ALA A O 1
ATOM 684 N N . GLU A 1 90 ? -22.824 1.055 6.507 1.00 91.25 90 GLU A N 1
ATOM 685 C CA . GLU A 1 90 ? -23.823 1.362 5.484 1.00 91.25 90 GLU A CA 1
ATOM 686 C C . GLU A 1 90 ? -24.072 2.881 5.388 1.00 91.25 90 GLU A C 1
ATOM 688 O O . GLU A 1 90 ? -23.129 3.677 5.329 1.00 91.25 90 GLU A O 1
ATOM 693 N N . ASP A 1 91 ? -25.330 3.316 5.383 1.00 89.81 91 ASP A N 1
ATOM 694 C CA . ASP A 1 91 ? -25.656 4.734 5.290 1.00 89.81 91 ASP A CA 1
ATOM 695 C C . ASP A 1 91 ? -25.168 5.557 6.487 1.00 89.81 91 ASP A C 1
ATOM 697 O O . ASP A 1 91 ? -24.785 6.716 6.289 1.00 89.81 91 ASP A O 1
ATOM 701 N N . ASP A 1 92 ? -25.055 4.927 7.658 1.00 91.81 92 ASP A N 1
ATOM 702 C CA . ASP A 1 92 ? -24.593 5.522 8.914 1.00 91.81 92 ASP A CA 1
ATOM 703 C C . ASP A 1 92 ? -23.065 5.483 9.076 1.00 91.81 92 ASP A C 1
ATOM 705 O O . ASP A 1 92 ? -22.541 5.787 10.147 1.00 91.81 92 ASP A O 1
ATOM 709 N N . PHE A 1 93 ? -22.311 5.117 8.035 1.00 94.56 93 PHE A N 1
ATOM 710 C CA . PHE A 1 93 ? -20.852 5.193 8.075 1.00 94.56 93 PHE A CA 1
ATOM 711 C C . PHE A 1 93 ? -20.373 6.655 8.170 1.00 94.56 93 PHE A C 1
ATOM 713 O O . PHE A 1 93 ? -20.519 7.452 7.230 1.00 94.56 93 PHE A O 1
ATOM 720 N N . GLN A 1 94 ? -19.764 7.003 9.305 1.00 93.25 94 GLN A N 1
ATOM 721 C CA . GLN A 1 94 ? -19.369 8.380 9.628 1.00 93.25 94 GLN A CA 1
ATOM 722 C C . GLN A 1 94 ? -17.855 8.589 9.670 1.00 93.25 94 GLN A C 1
ATOM 724 O O . GLN A 1 94 ? -17.386 9.703 9.415 1.00 93.25 94 GLN A O 1
ATOM 729 N N . GLY A 1 95 ? -17.083 7.541 9.957 1.00 95.62 95 GLY A N 1
ATOM 730 C CA . GLY A 1 95 ? -15.662 7.706 10.220 1.00 95.62 95 GLY A CA 1
ATOM 731 C C . GLY A 1 95 ? -14.931 6.441 10.632 1.00 95.62 95 GLY A C 1
ATOM 732 O O . GLY A 1 95 ? -15.386 5.326 10.370 1.00 95.62 95 GLY A O 1
ATOM 733 N N . GLN A 1 96 ? -13.773 6.625 11.255 1.00 97.44 96 GLN A N 1
ATOM 734 C CA . GLN A 1 96 ? -12.900 5.544 11.694 1.00 97.44 96 GLN A CA 1
ATOM 735 C C . GLN A 1 96 ? -12.361 5.819 13.090 1.00 97.44 96 GLN A C 1
ATOM 737 O O . GLN A 1 96 ? -12.063 6.956 13.428 1.00 97.44 96 GLN A O 1
ATOM 742 N N . VAL A 1 97 ? -12.162 4.775 13.881 1.00 98.31 97 VAL A N 1
ATOM 743 C CA . VAL A 1 97 ? -11.282 4.829 15.048 1.00 98.31 97 VAL A CA 1
ATOM 744 C C . VAL A 1 97 ? -9.857 4.587 14.566 1.00 98.31 97 VAL A C 1
ATOM 746 O O . VAL A 1 97 ? -9.607 3.554 13.952 1.00 98.31 97 VAL A O 1
ATOM 749 N N . ASP A 1 98 ? -8.938 5.509 14.836 1.00 97.94 98 ASP A N 1
ATOM 750 C CA . ASP A 1 98 ? -7.493 5.297 14.705 1.00 97.94 98 ASP A CA 1
ATOM 751 C C . ASP A 1 98 ? -7.004 4.548 15.951 1.00 97.94 98 ASP A C 1
ATOM 753 O O . ASP A 1 98 ? -7.004 5.100 17.056 1.00 97.94 98 ASP A O 1
ATOM 757 N N . LEU A 1 99 ? -6.606 3.284 15.782 1.00 98.06 99 LEU A N 1
ATOM 758 C CA . LEU A 1 99 ? -6.182 2.42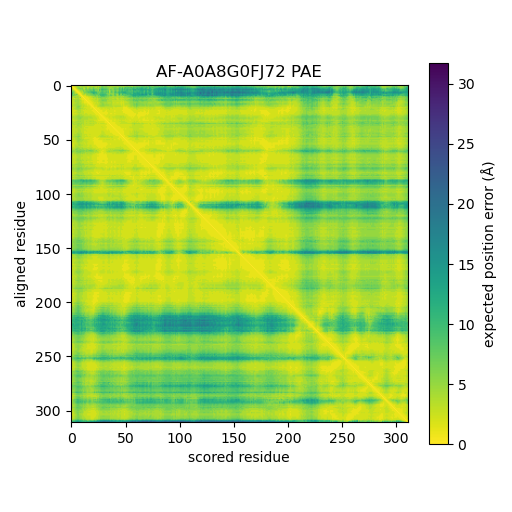5 16.891 1.00 98.06 99 LEU A CA 1
ATOM 759 C C . LEU A 1 99 ? -4.780 2.767 17.403 1.00 98.06 99 LEU A C 1
ATOM 761 O O . LEU A 1 99 ? -4.443 2.399 18.529 1.00 98.06 99 LEU A O 1
ATOM 765 N N . ILE A 1 100 ? -3.961 3.472 16.617 1.00 97.00 100 ILE A N 1
ATOM 766 C CA . ILE A 1 100 ? -2.608 3.887 17.012 1.00 97.00 100 ILE A CA 1
ATOM 767 C C . ILE A 1 100 ? -2.709 5.084 17.958 1.00 97.00 100 ILE A C 1
ATOM 769 O O . ILE A 1 100 ? -2.096 5.079 19.030 1.00 97.00 100 ILE A O 1
ATOM 773 N N . LYS A 1 101 ? -3.531 6.079 17.603 1.00 96.19 101 LYS A N 1
ATOM 774 C CA . LYS A 1 101 ? -3.772 7.277 18.428 1.00 96.19 101 LYS A CA 1
ATOM 775 C C . LYS A 1 101 ? -4.855 7.098 19.494 1.00 96.19 101 LYS A C 1
ATOM 777 O O . LYS A 1 101 ? -4.940 7.924 20.399 1.00 96.19 101 LYS A O 1
ATOM 782 N N . MET A 1 102 ? -5.689 6.065 19.375 1.00 97.25 102 MET A N 1
ATOM 783 C CA . MET A 1 102 ? -6.909 5.873 20.173 1.00 97.25 102 MET A CA 1
ATOM 784 C C . MET A 1 102 ? -7.845 7.084 20.127 1.00 97.25 102 MET A C 1
ATOM 786 O O . MET A 1 102 ? -8.267 7.625 21.152 1.00 97.25 102 MET A O 1
ATOM 790 N N . LYS A 1 103 ? -8.170 7.519 18.906 1.00 98.00 103 LYS A N 1
ATOM 791 C CA . LYS A 1 103 ? -9.091 8.632 18.639 1.00 98.00 103 LYS A CA 1
ATOM 792 C C . LYS A 1 103 ? -10.102 8.260 17.565 1.00 98.00 103 LYS A C 1
ATOM 794 O O . LYS A 1 103 ? -9.775 7.551 16.616 1.00 98.00 103 LYS A O 1
ATOM 799 N N . ALA A 1 104 ? -11.325 8.760 17.705 1.00 98.06 104 ALA A N 1
ATOM 800 C CA . ALA A 1 104 ? -12.326 8.694 16.651 1.00 98.06 104 ALA A CA 1
ATOM 801 C C . ALA A 1 104 ? -12.105 9.837 15.658 1.00 98.06 104 ALA A C 1
ATOM 803 O O . ALA A 1 104 ? -11.936 10.985 16.054 1.00 98.06 104 ALA A O 1
ATOM 804 N N . ILE A 1 105 ? -12.119 9.519 14.371 1.00 97.25 105 ILE A N 1
ATOM 805 C CA . ILE A 1 105 ? -11.978 10.448 13.255 1.00 97.25 105 ILE A CA 1
ATOM 806 C C . ILE A 1 105 ? -13.324 10.511 12.545 1.00 97.25 105 ILE A C 1
ATOM 808 O O . ILE A 1 105 ? -13.760 9.522 11.955 1.00 97.25 105 ILE A O 1
ATOM 812 N N . TYR A 1 106 ? -13.957 11.681 12.566 1.00 95.81 106 TYR A N 1
ATOM 813 C CA . TYR A 1 106 ? -15.209 11.943 11.857 1.00 95.81 106 TYR A CA 1
ATOM 814 C C . TYR A 1 106 ? -14.969 12.869 10.673 1.00 95.81 106 TYR A C 1
ATOM 816 O O . TYR A 1 106 ? -14.360 13.931 10.822 1.00 95.81 106 TYR A O 1
ATOM 824 N N . TRP A 1 107 ? -15.485 12.488 9.507 1.00 94.50 107 TRP A N 1
ATOM 825 C CA . TRP A 1 107 ? -15.343 13.272 8.281 1.00 94.50 107 TRP A CA 1
ATOM 826 C C . TRP A 1 107 ? -16.467 14.284 8.138 1.00 94.50 107 TRP A C 1
ATOM 828 O O . TRP A 1 107 ? -17.627 13.979 8.426 1.00 94.50 107 TRP A O 1
ATOM 838 N N . ASN A 1 108 ? -16.122 15.473 7.654 1.00 89.25 108 ASN A N 1
ATOM 839 C CA . ASN A 1 108 ? -17.107 16.499 7.371 1.00 89.25 108 ASN A CA 1
ATOM 840 C C . ASN A 1 108 ? -17.805 16.231 6.026 1.00 89.25 108 ASN A C 1
ATOM 842 O O . ASN A 1 108 ? -17.168 16.185 4.975 1.00 89.25 108 ASN A O 1
ATOM 846 N N . ASP A 1 109 ? -19.126 16.065 6.052 1.00 85.00 109 ASP A N 1
ATOM 847 C CA . ASP A 1 109 ? -19.917 15.864 4.834 1.00 85.00 109 ASP A CA 1
ATOM 848 C C . ASP A 1 109 ? -20.047 17.159 4.004 1.00 85.00 109 ASP A C 1
ATOM 850 O O . ASP A 1 109 ? -20.146 17.091 2.775 1.00 85.00 109 ASP A O 1
ATOM 854 N N . ASP A 1 110 ? -19.960 18.338 4.637 1.00 87.25 110 ASP A N 1
ATOM 855 C CA . ASP A 1 110 ? -20.169 19.638 3.977 1.00 87.25 110 ASP A CA 1
ATOM 856 C C . ASP A 1 110 ? -19.058 19.985 2.973 1.00 87.25 110 ASP A C 1
ATOM 858 O O . ASP A 1 110 ? -19.314 20.614 1.942 1.00 87.25 110 ASP A O 1
ATOM 862 N N . ASP A 1 111 ? -17.821 19.557 3.242 1.00 87.25 111 ASP A N 1
ATOM 863 C CA . ASP A 1 111 ? -16.656 19.810 2.383 1.00 87.25 111 ASP A CA 1
ATOM 864 C C . ASP A 1 111 ? -16.193 18.573 1.606 1.00 87.25 111 ASP A C 1
ATOM 866 O O . ASP A 1 111 ? -15.073 18.535 1.082 1.00 87.25 111 ASP A O 1
ATOM 870 N N . LYS A 1 112 ? -17.076 17.571 1.498 1.00 81.12 112 LYS A N 1
ATOM 871 C CA . LYS A 1 112 ? -16.805 16.294 0.832 1.00 81.12 112 LYS A CA 1
ATOM 872 C C . LYS A 1 112 ? -15.582 15.574 1.419 1.00 81.12 112 LYS A C 1
ATOM 874 O O . LYS A 1 112 ? -14.794 15.019 0.655 1.00 81.12 112 LYS A O 1
ATOM 879 N N . GLY A 1 113 ? -15.435 15.574 2.743 1.00 79.06 113 GLY A N 1
ATOM 880 C CA . GLY A 1 113 ? -14.391 14.833 3.454 1.00 79.06 113 GLY A CA 1
ATOM 881 C C . GLY A 1 113 ? -12.991 15.429 3.317 1.00 79.06 113 GLY A C 1
ATOM 882 O O . GLY A 1 113 ? -12.003 14.708 3.449 1.00 79.06 113 GLY A O 1
ATOM 883 N N . THR A 1 114 ? -12.895 16.730 3.040 1.00 82.62 114 THR A N 1
ATOM 884 C CA . THR A 1 114 ? -11.607 17.438 2.985 1.00 82.62 114 THR A CA 1
ATOM 885 C C . THR A 1 114 ? -11.077 17.706 4.392 1.00 82.62 114 THR A C 1
ATOM 887 O O . THR A 1 114 ? -9.869 17.634 4.619 1.00 82.62 114 THR A O 1
ATOM 890 N N . SER A 1 115 ? -11.971 17.986 5.344 1.00 89.31 115 SER A N 1
ATOM 891 C CA . SER A 1 115 ? -11.634 18.114 6.760 1.00 89.31 115 SER A CA 1
ATOM 892 C C . SER A 1 115 ? -12.201 16.964 7.588 1.00 89.31 115 SER A C 1
ATOM 894 O O . SER A 1 115 ? -13.209 16.331 7.251 1.00 89.31 115 SER A O 1
ATOM 896 N N . TYR A 1 116 ? -11.532 16.707 8.706 1.00 93.62 116 TYR A N 1
ATOM 897 C CA . TYR A 1 116 ? -11.979 15.777 9.728 1.00 93.62 116 TYR A CA 1
ATOM 898 C C . TYR A 1 116 ? -11.817 16.404 11.112 1.00 93.62 116 TYR A C 1
ATOM 900 O O . TYR A 1 116 ? -11.052 17.355 11.298 1.00 93.62 116 TYR A O 1
ATOM 908 N N . ARG A 1 117 ? -12.539 15.857 12.087 1.00 94.69 117 ARG A N 1
ATOM 909 C CA . ARG A 1 117 ? -12.365 16.174 13.507 1.00 94.69 117 ARG A CA 1
ATOM 910 C C . ARG A 1 117 ? -11.985 14.918 14.278 1.00 94.69 117 ARG A C 1
ATOM 912 O O . ARG A 1 117 ? -12.499 13.839 13.984 1.00 94.69 117 ARG A O 1
ATOM 919 N N . GLU A 1 118 ? -11.089 15.083 15.243 1.00 96.69 118 GLU A N 1
ATOM 920 C CA . GLU A 1 118 ? -10.714 14.029 16.182 1.00 96.69 118 GLU A CA 1
ATOM 921 C C . GLU A 1 118 ? -11.519 14.184 17.477 1.00 96.69 118 GLU A C 1
ATOM 923 O O . GLU A 1 118 ? -11.616 15.280 18.033 1.00 96.69 118 GLU A O 1
ATOM 928 N N . GLU A 1 119 ? -12.080 13.084 17.961 1.00 97.38 119 GLU A N 1
ATOM 929 C CA . GLU A 1 119 ? -12.858 13.009 19.197 1.00 97.38 119 GLU A CA 1
ATOM 930 C C . GLU A 1 119 ? -12.453 11.777 20.022 1.00 97.38 119 GLU A C 1
ATOM 932 O O . GLU A 1 119 ? -11.624 10.956 19.612 1.00 97.38 119 GLU A O 1
ATOM 937 N N . GLU A 1 120 ? -13.019 11.655 21.221 1.00 97.75 120 GLU A N 1
ATOM 938 C CA . GLU A 1 120 ? -12.935 10.417 21.995 1.00 97.75 120 GLU A CA 1
ATOM 939 C C . GLU A 1 120 ? -13.700 9.287 21.297 1.00 97.75 120 GLU A C 1
ATOM 941 O O . GLU A 1 120 ? -14.663 9.513 20.562 1.00 97.75 120 GLU A O 1
ATOM 946 N N . ILE A 1 121 ? -13.236 8.055 21.506 1.00 97.94 121 ILE A N 1
ATOM 947 C CA . ILE A 1 121 ? -13.875 6.869 20.936 1.00 97.94 121 ILE A CA 1
ATOM 948 C C . ILE A 1 121 ? -15.281 6.730 21.545 1.00 97.94 121 ILE A C 1
ATOM 950 O O . ILE A 1 121 ? -15.412 6.831 22.767 1.00 97.94 121 ILE A O 1
ATOM 954 N N . PRO A 1 122 ? -16.328 6.488 20.732 1.00 96.38 122 PRO A N 1
ATOM 955 C CA . PRO A 1 122 ? -17.670 6.219 21.235 1.00 96.38 122 PRO A CA 1
ATOM 956 C C . PRO A 1 122 ? -17.684 5.112 22.290 1.00 96.38 122 PRO A C 1
ATOM 958 O O . PRO A 1 122 ? -17.009 4.093 22.144 1.00 96.38 122 PRO A O 1
ATOM 961 N N . ALA A 1 123 ? -18.470 5.299 23.351 1.00 96.56 123 ALA A N 1
ATOM 962 C CA . ALA A 1 123 ? -18.491 4.381 24.491 1.00 96.56 123 ALA A CA 1
ATOM 963 C C . ALA A 1 123 ? -18.886 2.943 24.107 1.00 96.56 123 ALA A C 1
ATOM 965 O O . ALA A 1 123 ? -18.406 1.990 24.711 1.00 96.56 123 ALA A O 1
ATOM 966 N N . ASP A 1 124 ? -19.731 2.783 23.089 1.00 95.19 124 ASP A N 1
ATOM 967 C CA . ASP A 1 124 ? -20.161 1.497 22.531 1.00 95.19 124 ASP A CA 1
ATOM 968 C C . ASP A 1 124 ? -19.083 0.797 21.688 1.00 95.19 124 ASP A C 1
ATOM 970 O O . ASP A 1 124 ? -19.179 -0.403 21.439 1.00 95.19 124 ASP A O 1
ATOM 974 N N . MET A 1 125 ? -18.046 1.525 21.270 1.00 96.75 125 MET A N 1
ATOM 975 C CA . MET A 1 125 ? -16.913 0.994 20.511 1.00 96.75 125 MET A CA 1
ATOM 976 C C . MET A 1 125 ? -15.632 0.859 21.334 1.00 96.75 125 MET A C 1
ATOM 978 O O . MET A 1 125 ? -14.686 0.244 20.846 1.00 96.75 125 MET A O 1
ATOM 982 N N . LEU A 1 126 ? -15.571 1.426 22.542 1.00 97.38 126 LEU A N 1
ATOM 983 C CA . LEU A 1 126 ? -14.337 1.495 23.326 1.00 97.38 126 LEU A CA 1
ATOM 984 C C . LEU A 1 126 ? -13.757 0.106 23.623 1.00 97.38 126 LEU A C 1
ATOM 986 O O . LEU A 1 126 ? -12.587 -0.125 23.341 1.00 97.38 126 LEU A O 1
ATOM 990 N N . GLU A 1 127 ? -14.585 -0.833 24.087 1.00 98.00 127 GLU A N 1
ATOM 991 C CA . GLU A 1 127 ? -14.161 -2.212 24.384 1.00 98.00 127 GLU A CA 1
ATOM 992 C C . GLU A 1 127 ? -13.603 -2.916 23.135 1.00 98.00 127 GLU A C 1
ATOM 994 O O . GLU A 1 127 ? -12.530 -3.515 23.166 1.00 98.00 127 GLU A O 1
ATOM 999 N N . LEU A 1 128 ? -14.286 -2.766 21.994 1.00 97.56 128 LEU A N 1
ATOM 1000 C CA . LEU A 1 128 ? -13.832 -3.321 20.719 1.00 97.56 128 LEU A CA 1
ATOM 1001 C C . LEU A 1 128 ? -12.523 -2.661 20.250 1.00 97.56 128 LEU A C 1
ATOM 1003 O O . LEU A 1 128 ? -11.643 -3.330 19.712 1.00 97.56 128 LEU A O 1
ATOM 1007 N N . ALA A 1 129 ? -12.381 -1.347 20.431 1.00 98.12 129 ALA A N 1
ATOM 1008 C CA . ALA A 1 129 ? -11.166 -0.624 20.074 1.00 98.12 129 ALA A CA 1
ATOM 1009 C C . ALA A 1 129 ? -9.974 -1.046 20.940 1.00 98.12 129 ALA A C 1
ATOM 1011 O O . ALA A 1 129 ? -8.879 -1.211 20.409 1.00 98.12 129 ALA A O 1
ATOM 1012 N N . GLU A 1 130 ? -10.178 -1.268 22.238 1.00 97.88 130 GLU A N 1
ATOM 1013 C CA . GLU A 1 130 ? -9.151 -1.783 23.148 1.00 97.88 130 GLU A CA 1
ATOM 1014 C C . GLU A 1 130 ? -8.717 -3.206 22.767 1.00 97.88 130 GLU A C 1
ATOM 1016 O O . GLU A 1 130 ? -7.516 -3.468 22.678 1.00 97.88 130 GLU A O 1
ATOM 1021 N N . GLU A 1 131 ? -9.664 -4.093 22.441 1.00 97.75 131 GLU A N 1
ATOM 1022 C CA . GLU A 1 131 ? -9.370 -5.451 21.960 1.00 97.75 131 GLU A CA 1
ATOM 1023 C C . GLU A 1 131 ? -8.501 -5.420 20.692 1.00 97.75 131 GLU A C 1
ATOM 1025 O O . GLU A 1 131 ? -7.423 -6.021 20.636 1.00 97.75 131 GLU A O 1
ATOM 1030 N N . TRP A 1 132 ? -8.934 -4.684 19.663 1.00 98.06 132 TRP A N 1
ATOM 1031 C CA . TRP A 1 132 ? -8.196 -4.620 18.400 1.00 98.06 132 TRP A CA 1
ATOM 1032 C C . TRP A 1 132 ? -6.887 -3.844 18.512 1.00 98.06 132 TRP A C 1
ATOM 1034 O O . TRP A 1 132 ? -5.933 -4.184 17.810 1.00 98.06 132 TRP A O 1
ATOM 1044 N N . ARG A 1 133 ? -6.798 -2.857 19.412 1.00 97.81 133 ARG A N 1
ATOM 1045 C CA . ARG A 1 133 ? -5.523 -2.220 19.748 1.00 97.81 133 ARG A CA 1
ATOM 1046 C C . ARG A 1 133 ? -4.569 -3.225 20.375 1.00 97.81 133 ARG A C 1
ATOM 1048 O O . ARG A 1 133 ? -3.424 -3.265 19.942 1.00 97.81 133 ARG A O 1
ATOM 1055 N N . SER A 1 134 ? -5.015 -4.044 21.328 1.00 96.88 134 SER A N 1
ATOM 1056 C CA . SER A 1 134 ? -4.166 -5.080 21.931 1.00 96.88 134 SER A CA 1
ATOM 1057 C C . SER A 1 134 ? -3.619 -6.029 20.863 1.00 96.88 134 SER A C 1
ATOM 1059 O O . SER A 1 134 ? -2.407 -6.205 20.770 1.00 96.88 134 SER A O 1
ATOM 1061 N N . ASN A 1 135 ? -4.488 -6.539 19.983 1.00 97.06 135 ASN A N 1
ATOM 1062 C CA . ASN A 1 135 ? -4.087 -7.411 18.873 1.00 97.06 135 ASN A CA 1
ATOM 1063 C C . ASN A 1 135 ? -3.077 -6.730 17.926 1.00 97.06 135 ASN A C 1
ATOM 1065 O O . ASN A 1 135 ? -2.145 -7.362 17.431 1.00 97.06 135 ASN A O 1
ATOM 1069 N N . MET A 1 136 ? -3.264 -5.435 17.646 1.00 97.94 136 MET A N 1
ATOM 1070 C CA . MET A 1 136 ? -2.359 -4.650 16.802 1.00 97.94 136 MET A CA 1
ATOM 1071 C C . MET A 1 136 ? -0.997 -4.424 17.473 1.00 97.94 136 MET A C 1
ATOM 1073 O O . MET A 1 136 ? 0.030 -4.524 16.803 1.00 97.94 136 MET A O 1
ATOM 1077 N N . VAL A 1 137 ? -0.977 -4.117 18.772 1.00 97.69 137 VAL A N 1
ATOM 1078 C CA . VAL A 1 137 ? 0.255 -3.892 19.543 1.00 97.69 137 VAL A CA 1
ATOM 1079 C C . VAL A 1 137 ? 1.039 -5.194 19.691 1.00 97.69 137 VAL A C 1
ATOM 1081 O O . VAL A 1 137 ? 2.246 -5.182 19.470 1.00 97.69 137 VAL A O 1
ATOM 1084 N N . GLU A 1 138 ? 0.369 -6.317 19.955 1.00 96.94 138 GLU A N 1
ATOM 1085 C CA . GLU A 1 138 ? 0.985 -7.651 19.965 1.00 96.94 138 GLU A CA 1
ATOM 1086 C C . GLU A 1 138 ? 1.629 -7.964 18.605 1.00 96.94 138 GLU A C 1
ATOM 1088 O O . GLU A 1 138 ? 2.803 -8.331 18.528 1.00 96.94 138 GLU A O 1
ATOM 1093 N N . ALA A 1 139 ? 0.911 -7.702 17.506 1.00 97.56 139 ALA A N 1
ATOM 1094 C CA . ALA A 1 139 ? 1.469 -7.865 16.170 1.00 97.56 139 ALA A CA 1
ATOM 1095 C C . ALA A 1 139 ? 2.666 -6.928 15.907 1.00 97.56 139 ALA A C 1
ATOM 1097 O O . ALA A 1 139 ? 3.611 -7.318 15.224 1.00 97.56 139 ALA A O 1
ATOM 1098 N N . ALA A 1 140 ? 2.669 -5.701 16.426 1.00 97.94 140 ALA A N 1
ATOM 1099 C CA . ALA A 1 140 ? 3.827 -4.818 16.302 1.00 97.94 140 ALA A CA 1
ATOM 1100 C C . ALA A 1 140 ? 5.027 -5.326 17.123 1.00 97.94 140 ALA A C 1
ATOM 1102 O O . ALA A 1 140 ? 6.159 -5.277 16.643 1.00 97.94 140 ALA A O 1
ATOM 1103 N N . ALA A 1 141 ? 4.777 -5.849 18.326 1.00 97.56 141 ALA A N 1
ATOM 1104 C CA . ALA A 1 141 ? 5.796 -6.359 19.238 1.00 97.56 141 ALA A CA 1
ATOM 1105 C C . ALA A 1 141 ? 6.547 -7.575 18.669 1.00 97.56 141 ALA A C 1
ATOM 1107 O O . ALA A 1 141 ? 7.755 -7.696 18.850 1.00 97.56 141 ALA A O 1
ATOM 1108 N N . GLU A 1 142 ? 5.867 -8.432 17.903 1.00 97.06 142 GLU A N 1
ATOM 1109 C CA . GLU A 1 142 ? 6.468 -9.581 17.202 1.00 97.06 142 GLU A CA 1
ATOM 1110 C C . GLU A 1 142 ? 7.517 -9.213 16.138 1.00 97.06 142 GLU A C 1
ATOM 1112 O O . GLU A 1 142 ? 8.171 -10.105 15.603 1.00 97.06 142 GLU A O 1
ATOM 1117 N N . ALA A 1 143 ? 7.693 -7.930 15.807 1.00 97.12 143 ALA A N 1
ATOM 1118 C CA . ALA A 1 143 ? 8.634 -7.516 14.771 1.00 97.12 143 ALA A CA 1
ATOM 1119 C C . ALA A 1 143 ? 10.103 -7.790 15.133 1.00 97.12 143 ALA A C 1
ATOM 1121 O O . ALA A 1 143 ? 10.907 -8.065 14.243 1.00 97.12 143 ALA A O 1
ATOM 1122 N N . ASN A 1 144 ? 10.475 -7.678 16.414 1.00 95.75 144 ASN A N 1
ATOM 1123 C CA . ASN A 1 144 ? 11.823 -7.979 16.899 1.00 95.75 144 ASN A CA 1
ATOM 1124 C C . ASN A 1 144 ? 11.844 -8.220 18.421 1.00 95.75 144 ASN A C 1
ATOM 1126 O O . ASN A 1 144 ? 10.891 -7.910 19.132 1.00 95.75 144 ASN A O 1
ATOM 1130 N N . GLU A 1 145 ? 12.957 -8.764 18.922 1.00 95.69 145 GLU A N 1
ATOM 1131 C CA . GLU A 1 145 ? 13.123 -9.093 20.347 1.00 95.69 145 GLU A CA 1
ATOM 1132 C C . GLU A 1 145 ? 13.020 -7.867 21.269 1.00 95.69 145 GLU A C 1
ATOM 1134 O O . GLU A 1 145 ? 12.514 -7.985 22.381 1.00 95.69 145 GLU A O 1
ATOM 1139 N N . GLU A 1 146 ? 13.470 -6.692 20.824 1.00 95.56 146 GLU A N 1
ATOM 1140 C CA . GLU A 1 146 ? 13.443 -5.462 21.623 1.00 95.56 146 GLU A CA 1
ATOM 1141 C C . GLU A 1 146 ? 12.003 -5.011 21.905 1.00 95.56 146 GLU A C 1
ATOM 1143 O O . GLU A 1 146 ? 11.632 -4.818 23.065 1.00 95.56 146 GLU A O 1
ATOM 1148 N N . LEU A 1 147 ? 11.169 -4.921 20.863 1.00 96.19 147 LEU A N 1
ATOM 1149 C CA . LEU A 1 147 ? 9.759 -4.552 20.994 1.00 96.19 147 LEU A CA 1
ATOM 1150 C C . LEU A 1 147 ? 8.960 -5.615 21.756 1.00 96.19 147 LEU A C 1
ATOM 1152 O O . LEU A 1 147 ? 8.106 -5.263 22.571 1.00 96.19 147 LEU A O 1
ATOM 1156 N N . MET A 1 148 ? 9.258 -6.900 21.536 1.00 95.75 148 MET A N 1
ATOM 1157 C CA . MET A 1 148 ? 8.633 -8.005 22.268 1.00 95.75 148 MET A CA 1
ATOM 1158 C C . MET A 1 148 ? 8.918 -7.919 23.769 1.00 95.75 148 MET A C 1
ATOM 1160 O O . MET A 1 148 ? 7.990 -7.966 24.576 1.00 95.75 148 MET A O 1
ATOM 1164 N N . ASN A 1 149 ? 10.186 -7.755 24.156 1.00 95.44 149 ASN A N 1
ATOM 1165 C CA . ASN A 1 149 ? 10.566 -7.655 25.565 1.00 95.44 149 ASN A CA 1
ATOM 1166 C C . ASN A 1 149 ? 9.926 -6.431 26.224 1.00 95.44 149 ASN A C 1
ATOM 1168 O O . ASN A 1 149 ? 9.342 -6.557 27.298 1.00 95.44 149 ASN A O 1
ATOM 1172 N N . LYS A 1 150 ? 9.951 -5.274 25.549 1.00 95.25 150 LYS A N 1
ATOM 1173 C CA . LYS A 1 150 ? 9.307 -4.057 26.055 1.00 95.25 150 LYS A CA 1
ATOM 1174 C C . LYS A 1 150 ? 7.808 -4.256 26.284 1.00 95.25 150 LYS A C 1
ATOM 1176 O O . LYS A 1 150 ? 7.300 -3.904 27.344 1.00 95.25 150 LYS A O 1
ATOM 1181 N N . TYR A 1 151 ? 7.106 -4.866 25.329 1.00 94.75 151 TYR A N 1
ATOM 1182 C CA . TYR A 1 151 ? 5.678 -5.146 25.468 1.00 94.75 151 TYR A CA 1
ATOM 1183 C C . TYR A 1 151 ? 5.377 -6.106 26.631 1.00 94.75 151 TYR A C 1
ATOM 1185 O O . TYR A 1 151 ? 4.422 -5.882 27.371 1.00 94.75 151 TYR A O 1
ATOM 1193 N N . LEU A 1 152 ? 6.199 -7.139 26.840 1.00 93.19 152 LEU A N 1
ATOM 1194 C CA . LEU A 1 152 ? 6.024 -8.088 27.947 1.00 93.19 152 LEU A CA 1
ATOM 1195 C C . LEU A 1 152 ? 6.322 -7.479 29.327 1.00 93.19 152 LEU A C 1
ATOM 1197 O O . LEU A 1 152 ? 5.701 -7.882 30.312 1.00 93.19 152 LEU A O 1
ATOM 1201 N N . GLU A 1 153 ? 7.272 -6.547 29.411 1.00 93.25 153 GLU A N 1
ATOM 1202 C CA . GLU A 1 153 ? 7.680 -5.908 30.669 1.00 93.25 153 GLU A CA 1
ATOM 1203 C C . GLU A 1 153 ? 6.796 -4.712 31.043 1.00 93.25 153 GLU A C 1
ATOM 1205 O O . GLU A 1 153 ? 6.379 -4.587 32.197 1.00 93.25 153 GLU A O 1
ATOM 1210 N N . GLU A 1 154 ? 6.510 -3.833 30.081 1.00 89.81 154 GLU A N 1
ATOM 1211 C CA . GLU A 1 154 ? 5.823 -2.555 30.306 1.00 89.81 154 GLU A CA 1
ATOM 1212 C C . GLU A 1 154 ? 4.337 -2.596 29.915 1.00 89.81 154 GLU A C 1
ATOM 1214 O O . GLU A 1 154 ? 3.554 -1.782 30.402 1.00 89.81 154 GLU A O 1
ATOM 1219 N N . GLY A 1 155 ? 3.924 -3.536 29.058 1.00 83.62 155 GLY A N 1
ATOM 1220 C CA . GLY A 1 155 ? 2.542 -3.675 28.582 1.00 83.62 155 GLY A CA 1
ATOM 1221 C C . GLY A 1 155 ? 2.117 -2.673 27.502 1.00 83.62 155 GLY A C 1
ATOM 1222 O O . GLY A 1 155 ? 1.028 -2.809 26.944 1.00 83.62 155 GLY A O 1
ATOM 1223 N N . GLU A 1 156 ? 2.953 -1.686 27.169 1.00 89.69 156 GLU A N 1
ATOM 1224 C CA . GLU A 1 156 ? 2.631 -0.629 26.207 1.00 89.69 156 GLU A CA 1
ATOM 1225 C C . GLU A 1 156 ? 3.786 -0.356 25.233 1.00 89.69 156 GLU A C 1
ATOM 1227 O O . GLU A 1 156 ? 4.961 -0.425 25.584 1.00 89.69 156 GLU A O 1
ATOM 1232 N N . LEU A 1 157 ? 3.435 -0.000 23.994 1.00 95.12 157 LEU A N 1
ATOM 1233 C CA . LEU A 1 157 ? 4.355 0.524 22.984 1.00 95.12 157 LEU A CA 1
ATOM 1234 C C . LEU A 1 157 ? 3.915 1.935 22.586 1.00 95.12 157 LEU A C 1
ATOM 1236 O O . LEU A 1 157 ? 2.717 2.230 22.498 1.00 95.12 157 LEU A O 1
ATOM 1240 N N . THR A 1 158 ? 4.878 2.812 22.311 1.00 96.62 158 THR A N 1
ATOM 1241 C CA . THR A 1 158 ? 4.585 4.153 21.788 1.00 96.62 158 THR A CA 1
ATOM 1242 C C . THR A 1 158 ? 4.021 4.074 20.366 1.00 96.62 158 THR A C 1
ATOM 1244 O O . THR A 1 158 ? 4.221 3.095 19.649 1.00 96.62 158 THR A O 1
ATOM 1247 N N . ALA A 1 159 ? 3.337 5.127 19.909 1.00 96.75 159 ALA A N 1
ATOM 1248 C CA . ALA A 1 159 ? 2.802 5.175 18.545 1.00 96.75 159 ALA A CA 1
ATOM 1249 C C . ALA A 1 159 ? 3.891 4.994 17.468 1.00 96.75 159 ALA A C 1
ATOM 1251 O O . ALA A 1 159 ? 3.643 4.355 16.448 1.00 96.75 159 ALA A O 1
ATOM 1252 N N . GLU A 1 160 ? 5.091 5.532 17.700 1.00 97.31 160 GLU A N 1
ATOM 1253 C CA . GLU A 1 160 ? 6.236 5.390 16.794 1.00 97.31 160 GLU A CA 1
ATOM 1254 C C . GLU A 1 160 ? 6.750 3.947 16.758 1.00 97.31 160 GLU A C 1
ATOM 1256 O O . GLU A 1 160 ? 6.971 3.406 15.677 1.00 97.31 160 GLU A O 1
ATOM 1261 N N . GLU A 1 161 ? 6.857 3.290 17.915 1.00 97.62 161 GLU A N 1
ATOM 1262 C CA . GLU A 1 161 ? 7.265 1.883 18.020 1.00 97.62 161 GLU A CA 1
ATOM 1263 C C . GLU A 1 161 ? 6.242 0.937 17.386 1.00 97.62 161 GLU A C 1
ATOM 1265 O O . GLU A 1 161 ? 6.624 0.026 16.652 1.00 97.62 161 GLU A O 1
ATOM 1270 N N . ILE A 1 162 ? 4.943 1.189 17.596 1.00 98.19 162 ILE A N 1
ATOM 1271 C CA . ILE A 1 162 ? 3.867 0.441 16.932 1.00 98.19 162 ILE A CA 1
ATOM 1272 C C . ILE A 1 162 ? 4.027 0.562 15.416 1.00 98.19 162 ILE A C 1
ATOM 1274 O O . ILE A 1 162 ? 4.054 -0.449 14.712 1.00 98.19 162 ILE A O 1
ATOM 1278 N N . LYS A 1 163 ? 4.174 1.789 14.898 1.00 98.31 163 LYS A N 1
ATOM 1279 C CA . LYS A 1 163 ? 4.355 2.011 13.458 1.00 98.31 163 LYS A CA 1
ATOM 1280 C C . LYS A 1 163 ? 5.608 1.321 12.927 1.00 98.31 163 LYS A C 1
ATOM 1282 O O . LYS A 1 163 ? 5.531 0.672 11.887 1.00 98.31 163 LYS A O 1
ATOM 1287 N N . ALA A 1 164 ? 6.729 1.419 13.638 1.00 97.94 164 ALA A N 1
ATOM 1288 C CA . ALA A 1 164 ? 7.989 0.795 13.246 1.00 97.94 164 ALA A CA 1
ATOM 1289 C C . ALA A 1 164 ? 7.881 -0.738 13.195 1.00 97.94 164 ALA A C 1
ATOM 1291 O O . ALA A 1 164 ? 8.290 -1.343 12.202 1.00 97.94 164 ALA A O 1
ATOM 1292 N N . GLY A 1 165 ? 7.275 -1.359 14.212 1.00 98.19 165 GLY A N 1
ATOM 1293 C CA . GLY A 1 165 ? 7.056 -2.805 14.255 1.00 98.19 165 GLY A CA 1
ATOM 1294 C C . GLY A 1 165 ? 6.139 -3.287 13.130 1.00 98.19 165 GLY A C 1
ATOM 1295 O O . GLY A 1 165 ? 6.488 -4.203 12.381 1.00 98.19 165 GLY A O 1
ATOM 1296 N N . LEU A 1 166 ? 5.001 -2.613 12.930 1.00 98.50 166 LEU A N 1
ATOM 1297 C CA . LEU A 1 166 ? 4.083 -2.937 11.834 1.00 98.50 166 LEU A CA 1
ATOM 1298 C C . LEU A 1 166 ? 4.734 -2.740 10.460 1.00 98.50 166 LEU A C 1
ATOM 1300 O O . LEU A 1 166 ? 4.565 -3.587 9.581 1.00 98.50 166 LEU A O 1
ATOM 1304 N N . ARG A 1 167 ? 5.502 -1.660 10.265 1.00 98.31 167 ARG A N 1
ATOM 1305 C CA . ARG A 1 167 ? 6.246 -1.405 9.024 1.00 98.31 167 ARG A CA 1
ATOM 1306 C C . ARG A 1 167 ? 7.226 -2.541 8.748 1.00 98.31 167 ARG A C 1
ATOM 1308 O O . ARG A 1 167 ? 7.141 -3.146 7.684 1.00 98.31 167 ARG A O 1
ATOM 1315 N N . ALA A 1 168 ? 8.092 -2.883 9.702 1.00 97.81 168 ALA A N 1
ATOM 1316 C CA . ALA A 1 168 ? 9.092 -3.939 9.529 1.00 97.81 168 ALA A CA 1
ATOM 1317 C C . ALA A 1 168 ? 8.460 -5.267 9.071 1.00 97.81 168 ALA A C 1
ATOM 1319 O O . ALA A 1 168 ? 8.885 -5.852 8.072 1.00 97.81 168 ALA A O 1
ATOM 1320 N N . ARG A 1 169 ? 7.372 -5.685 9.726 1.00 97.94 169 ARG A N 1
ATOM 1321 C CA . ARG A 1 169 ? 6.641 -6.910 9.361 1.00 97.94 169 ARG A CA 1
ATOM 1322 C C . ARG A 1 169 ? 5.885 -6.801 8.035 1.00 97.94 169 ARG A C 1
ATOM 1324 O O . ARG A 1 169 ? 5.729 -7.798 7.329 1.00 97.94 169 ARG A O 1
ATOM 1331 N N . THR A 1 170 ? 5.423 -5.604 7.670 1.00 97.88 170 THR A N 1
ATOM 1332 C CA . THR A 1 170 ? 4.784 -5.348 6.366 1.00 97.88 170 THR A CA 1
ATOM 1333 C C . THR A 1 170 ? 5.795 -5.489 5.231 1.00 97.88 170 THR A C 1
ATOM 1335 O O . THR A 1 170 ? 5.508 -6.155 4.236 1.00 97.88 170 THR A O 1
ATOM 1338 N N . LEU A 1 171 ? 6.995 -4.923 5.392 1.00 96.31 171 LEU A N 1
ATOM 1339 C CA . LEU A 1 171 ? 8.095 -5.029 4.426 1.00 96.31 171 LEU A CA 1
ATOM 1340 C C . LEU A 1 171 ? 8.561 -6.485 4.267 1.00 96.31 171 LEU A C 1
ATOM 1342 O O . LEU A 1 171 ? 8.820 -6.930 3.150 1.00 96.31 171 LEU A O 1
ATOM 1346 N N . ALA A 1 172 ? 8.569 -7.253 5.358 1.00 95.12 172 ALA A N 1
ATOM 1347 C CA . ALA A 1 172 ? 8.831 -8.693 5.345 1.00 95.12 172 ALA A CA 1
ATOM 1348 C C . ALA A 1 172 ? 7.674 -9.539 4.764 1.00 95.12 172 ALA A C 1
ATOM 1350 O O . ALA A 1 172 ? 7.805 -10.754 4.626 1.00 95.12 172 ALA A O 1
ATOM 1351 N N . SER A 1 173 ? 6.546 -8.919 4.390 1.00 94.38 1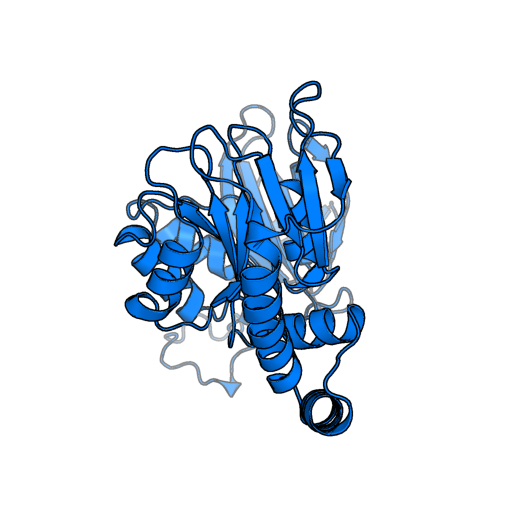73 SER A N 1
ATOM 1352 C CA . SER A 1 173 ? 5.326 -9.593 3.915 1.00 94.38 173 SER A CA 1
ATOM 1353 C C . SER A 1 173 ? 4.722 -10.601 4.909 1.00 94.38 173 SER A C 1
ATOM 1355 O O . SER A 1 173 ? 4.015 -11.525 4.502 1.00 94.38 173 SER A O 1
ATOM 1357 N N . GLU A 1 174 ? 4.962 -10.421 6.208 1.00 96.00 174 GLU A N 1
ATOM 1358 C CA . GLU A 1 174 ? 4.433 -11.284 7.276 1.00 96.00 174 GLU A CA 1
ATOM 1359 C C . GLU A 1 174 ? 3.005 -10.905 7.676 1.00 96.00 174 GLU A C 1
ATOM 1361 O O . GLU A 1 174 ? 2.173 -11.763 7.987 1.00 96.00 174 GLU A O 1
ATOM 1366 N N . ILE A 1 175 ? 2.716 -9.603 7.648 1.00 97.88 175 ILE A N 1
ATOM 1367 C CA . ILE A 1 175 ? 1.408 -9.034 7.960 1.00 97.88 175 ILE A CA 1
ATOM 1368 C C . ILE A 1 175 ? 0.941 -8.114 6.838 1.00 97.88 175 ILE A C 1
ATOM 1370 O O . ILE A 1 175 ? 1.720 -7.689 5.984 1.00 97.88 175 ILE A O 1
ATOM 1374 N N . VAL A 1 176 ? -0.347 -7.781 6.862 1.00 98.00 176 VAL A N 1
ATOM 1375 C CA . VAL A 1 176 ? -0.934 -6.768 5.980 1.00 98.00 176 VAL A CA 1
ATOM 1376 C C . VAL A 1 176 ? -1.759 -5.776 6.807 1.00 98.00 176 VAL A C 1
ATOM 1378 O O . VAL A 1 176 ? -2.834 -6.141 7.296 1.00 98.00 176 VAL A O 1
ATOM 1381 N N . PRO A 1 177 ? -1.294 -4.527 6.995 1.00 98.50 177 PRO A N 1
ATOM 1382 C CA . PRO A 1 177 ? -2.079 -3.500 7.669 1.00 98.50 177 PRO A CA 1
ATOM 1383 C C . PRO A 1 177 ? -3.406 -3.276 6.944 1.00 98.50 177 PRO A C 1
ATOM 1385 O O . PRO A 1 177 ? -3.440 -3.197 5.713 1.00 98.50 177 PRO A O 1
ATOM 1388 N N . ALA A 1 178 ? -4.505 -3.191 7.691 1.00 98.25 178 ALA A N 1
ATOM 1389 C CA . ALA A 1 178 ? -5.849 -3.053 7.145 1.00 98.25 178 ALA A CA 1
ATOM 1390 C C . ALA A 1 178 ? -6.500 -1.739 7.589 1.00 98.25 178 ALA A C 1
ATOM 1392 O O . ALA A 1 178 ? -6.671 -1.478 8.782 1.00 98.25 178 ALA A O 1
ATOM 1393 N N . VAL A 1 179 ? -6.903 -0.946 6.598 1.00 98.12 179 VAL A N 1
ATOM 1394 C CA . VAL A 1 179 ? -7.633 0.320 6.735 1.00 98.12 179 VAL A CA 1
ATOM 1395 C C . VAL A 1 179 ? -9.002 0.218 6.064 1.00 98.12 179 VAL A C 1
ATOM 1397 O O . VAL A 1 179 ? -9.241 -0.663 5.228 1.00 98.12 179 VAL A O 1
ATOM 1400 N N . CYS A 1 180 ? -9.927 1.114 6.410 1.00 97.56 180 CYS A N 1
ATOM 1401 C CA . CYS A 1 180 ? -11.288 1.085 5.870 1.00 97.56 180 CYS A CA 1
ATOM 1402 C C . CYS A 1 180 ? -11.835 2.470 5.526 1.00 97.56 180 CYS A C 1
ATOM 1404 O O . CYS A 1 180 ? -11.381 3.493 6.035 1.00 97.56 180 CYS A O 1
ATOM 1406 N N . GLY A 1 181 ? -12.830 2.517 4.641 1.00 96.88 181 GLY A N 1
ATOM 1407 C CA . GLY A 1 181 ? -13.484 3.772 4.289 1.00 96.88 181 GLY A CA 1
ATOM 1408 C C . GLY A 1 181 ? -14.475 3.670 3.138 1.00 96.88 181 GLY A C 1
ATOM 1409 O O . GLY A 1 181 ? -14.823 2.592 2.652 1.00 96.88 181 GLY A O 1
ATOM 1410 N N . SER A 1 182 ? -14.914 4.834 2.677 1.00 96.19 182 SER A N 1
ATOM 1411 C CA . SER A 1 182 ? -15.760 4.988 1.500 1.00 96.19 182 SER A CA 1
ATOM 1412 C C . SER A 1 182 ? -15.162 6.039 0.578 1.00 96.19 182 SER A C 1
ATOM 1414 O O . SER A 1 182 ? -15.256 7.236 0.843 1.00 96.19 182 SER A O 1
ATOM 1416 N N . SER A 1 183 ? -14.587 5.604 -0.544 1.00 95.12 183 SER A N 1
ATOM 1417 C CA . SER A 1 183 ? -14.154 6.543 -1.585 1.00 95.12 183 SER A CA 1
ATOM 1418 C C . SER A 1 183 ? -15.337 7.261 -2.241 1.00 95.12 183 SER A C 1
ATOM 1420 O O . SER A 1 183 ? -15.159 8.348 -2.765 1.00 95.12 183 SER A O 1
ATOM 1422 N N . PHE A 1 184 ? -16.543 6.679 -2.216 1.00 92.94 184 PHE A N 1
ATOM 1423 C CA . PHE A 1 184 ? -17.734 7.314 -2.790 1.00 92.94 184 PHE A CA 1
ATOM 1424 C C . PHE A 1 184 ? -18.223 8.490 -1.937 1.00 92.94 184 PHE A C 1
ATOM 1426 O O . PHE A 1 184 ? -18.511 9.555 -2.477 1.00 92.94 184 PHE A O 1
ATOM 1433 N N . LYS A 1 185 ? -18.261 8.318 -0.607 1.00 91.06 185 LYS A N 1
ATOM 1434 C CA . LYS A 1 185 ? -18.592 9.391 0.345 1.00 91.06 185 LYS A CA 1
ATOM 1435 C C . LYS A 1 185 ? -17.374 10.251 0.734 1.00 91.06 185 LYS A C 1
ATOM 1437 O O . LYS A 1 185 ? -17.510 11.124 1.577 1.00 91.06 185 LYS A O 1
ATOM 1442 N N . ASN A 1 186 ? -16.200 10.018 0.131 1.00 92.56 186 ASN A N 1
ATOM 1443 C CA . ASN A 1 186 ? -14.924 10.678 0.448 1.00 92.56 186 ASN A CA 1
ATOM 1444 C C . ASN A 1 186 ? -14.506 10.586 1.930 1.00 92.56 186 ASN A C 1
ATOM 1446 O O . ASN A 1 186 ? -13.918 11.508 2.480 1.00 92.56 186 ASN A O 1
ATOM 1450 N N . LYS A 1 187 ? -14.775 9.455 2.585 1.00 94.62 187 LYS A N 1
ATOM 1451 C CA . LYS A 1 187 ? -14.433 9.224 3.998 1.00 94.62 187 LYS A CA 1
ATOM 1452 C C . LYS A 1 187 ? -13.300 8.206 4.106 1.00 94.62 187 LYS A C 1
ATOM 1454 O O . LYS A 1 187 ? -13.465 7.052 3.702 1.00 94.62 187 LYS A O 1
ATOM 1459 N N . GLY A 1 188 ? -12.153 8.608 4.653 1.00 91.31 188 GLY A N 1
ATOM 1460 C CA . GLY A 1 188 ? -11.028 7.713 4.967 1.00 91.31 188 GLY A CA 1
ATOM 1461 C C . GLY A 1 188 ? -9.941 7.558 3.906 1.00 91.31 188 GLY A C 1
ATOM 1462 O O . GLY A 1 188 ? -8.934 6.923 4.190 1.00 91.31 188 GLY A O 1
ATOM 1463 N N . VAL A 1 189 ? -10.096 8.125 2.703 1.00 93.19 189 VAL A N 1
ATOM 1464 C CA . VAL A 1 189 ? -9.051 8.045 1.660 1.00 93.19 189 VAL A CA 1
ATOM 1465 C C . VAL A 1 189 ? -7.721 8.670 2.113 1.00 93.19 189 VAL A C 1
ATOM 1467 O O . VAL A 1 189 ? -6.696 8.035 1.873 1.00 93.19 189 VAL A O 1
ATOM 1470 N N . PRO A 1 190 ? -7.687 9.826 2.812 1.00 93.62 190 PRO A N 1
ATOM 1471 C CA . PRO A 1 190 ? -6.427 10.363 3.332 1.00 93.62 190 PRO A CA 1
ATOM 1472 C C . PRO A 1 190 ? -5.691 9.384 4.254 1.00 93.62 190 PRO A C 1
ATOM 1474 O O . PRO A 1 190 ? -4.486 9.221 4.126 1.00 93.62 190 PRO A O 1
ATOM 1477 N N . LEU A 1 191 ? -6.418 8.623 5.078 1.00 94.19 191 LEU A N 1
ATOM 1478 C CA . LEU A 1 191 ? -5.805 7.637 5.972 1.00 94.19 191 LEU A CA 1
ATOM 1479 C C . LEU A 1 191 ? -5.200 6.438 5.225 1.00 94.19 191 LEU A C 1
ATOM 1481 O O . LEU A 1 191 ? -4.305 5.773 5.740 1.00 94.19 191 LEU A O 1
ATOM 1485 N N . VAL A 1 192 ? -5.674 6.147 4.008 1.00 96.44 192 VAL A N 1
ATOM 1486 C CA . VAL A 1 192 ? -5.018 5.169 3.126 1.00 96.44 192 VAL A CA 1
ATOM 1487 C C . VAL A 1 192 ? -3.666 5.709 2.665 1.00 96.44 192 VAL A C 1
ATOM 1489 O O . VAL A 1 192 ? -2.705 4.950 2.601 1.00 96.44 192 VAL A O 1
ATOM 1492 N N . LEU A 1 193 ? -3.578 7.007 2.356 1.00 96.31 193 LEU A N 1
ATOM 1493 C CA . LEU A 1 193 ? -2.323 7.648 1.952 1.00 96.31 193 LEU A CA 1
ATOM 1494 C C . LEU A 1 193 ? -1.324 7.688 3.111 1.00 96.31 193 LEU A C 1
ATOM 1496 O O . LEU A 1 193 ? -0.157 7.367 2.902 1.00 96.31 193 LEU A O 1
ATOM 1500 N N . ASP A 1 194 ? -1.790 7.983 4.325 1.00 96.25 194 ASP A N 1
ATOM 1501 C CA . ASP A 1 194 ? -0.956 7.914 5.528 1.00 96.25 194 ASP A CA 1
ATOM 1502 C C . ASP A 1 194 ? -0.416 6.491 5.735 1.00 96.25 194 ASP A C 1
ATOM 1504 O O . ASP A 1 194 ? 0.784 6.305 5.911 1.00 96.25 194 ASP A O 1
ATOM 1508 N N . ALA A 1 195 ? -1.265 5.466 5.594 1.00 97.81 195 ALA A N 1
ATOM 1509 C CA . ALA A 1 195 ? -0.843 4.068 5.692 1.00 97.81 195 ALA A CA 1
ATOM 1510 C C . ALA A 1 195 ? 0.159 3.654 4.595 1.00 97.81 195 ALA A C 1
ATOM 1512 O O . ALA A 1 195 ? 1.037 2.829 4.845 1.00 97.81 195 ALA A O 1
ATOM 1513 N N . VAL A 1 196 ? 0.054 4.216 3.384 1.00 97.81 196 VAL A N 1
ATOM 1514 C CA . VAL A 1 196 ? 1.052 4.009 2.319 1.00 97.81 196 VAL A CA 1
ATOM 1515 C C . VAL A 1 196 ? 2.411 4.548 2.758 1.00 97.81 196 VAL A C 1
ATOM 1517 O O . VAL A 1 196 ? 3.408 3.849 2.612 1.00 97.81 196 VAL A O 1
ATOM 1520 N N . ILE A 1 197 ? 2.452 5.753 3.322 1.00 97.50 197 ILE A N 1
ATOM 1521 C CA . ILE A 1 197 ? 3.699 6.372 3.786 1.00 97.50 197 ILE A CA 1
ATOM 1522 C C . ILE A 1 197 ? 4.268 5.593 4.978 1.00 97.50 197 ILE A C 1
ATOM 1524 O O . ILE A 1 197 ? 5.446 5.236 4.980 1.00 97.50 197 ILE A O 1
ATOM 1528 N N . ASP A 1 198 ? 3.425 5.283 5.961 1.00 97.75 198 ASP A N 1
ATOM 1529 C CA . ASP A 1 198 ? 3.836 4.633 7.204 1.00 97.75 198 ASP A CA 1
ATOM 1530 C C . ASP A 1 198 ? 4.304 3.183 6.983 1.00 97.75 198 ASP A C 1
ATOM 1532 O O . ASP A 1 198 ? 5.266 2.752 7.622 1.00 97.75 198 ASP A O 1
ATOM 1536 N N . PHE A 1 199 ? 3.687 2.424 6.066 1.00 98.31 199 PHE A N 1
ATOM 1537 C CA . PHE A 1 199 ? 3.872 0.964 6.004 1.00 98.31 199 PHE A CA 1
ATOM 1538 C C . PHE A 1 199 ? 4.397 0.395 4.681 1.00 98.31 199 PHE A C 1
ATOM 1540 O O . PHE A 1 199 ? 4.828 -0.758 4.678 1.00 98.31 199 PHE A O 1
ATOM 1547 N N . LEU A 1 200 ? 4.377 1.134 3.564 1.00 98.00 200 LEU A N 1
ATOM 1548 C CA . LEU A 1 200 ? 4.933 0.644 2.292 1.00 98.00 200 LEU A CA 1
ATOM 1549 C C . LEU A 1 200 ? 6.385 1.105 2.080 1.00 98.00 200 LEU A C 1
ATOM 1551 O O . LEU A 1 200 ? 6.774 2.168 2.574 1.00 98.00 200 LEU A O 1
ATOM 1555 N N . PRO A 1 201 ? 7.202 0.312 1.361 1.00 96.88 201 PRO A N 1
ATOM 1556 C CA . PRO A 1 201 ? 8.627 0.579 1.210 1.00 96.88 201 PRO A CA 1
ATOM 1557 C C . PRO A 1 201 ? 8.916 1.755 0.272 1.00 96.88 201 PRO A C 1
ATOM 1559 O O . PRO A 1 201 ? 8.190 2.012 -0.692 1.00 96.88 201 PRO A O 1
ATOM 1562 N N . ALA A 1 202 ? 10.042 2.412 0.521 1.00 95.56 202 ALA A N 1
ATOM 1563 C CA . ALA A 1 202 ? 10.749 3.221 -0.458 1.00 95.56 202 ALA A CA 1
ATOM 1564 C C . ALA A 1 202 ? 11.534 2.327 -1.447 1.00 95.56 202 ALA A C 1
ATOM 1566 O O . ALA A 1 202 ? 11.848 1.177 -1.126 1.00 95.56 202 ALA A O 1
ATOM 1567 N N . PRO A 1 203 ? 11.944 2.848 -2.622 1.00 94.12 203 PRO A N 1
ATOM 1568 C CA . PRO A 1 203 ? 12.746 2.097 -3.597 1.00 94.12 203 PRO A CA 1
ATOM 1569 C C . PRO A 1 203 ? 14.054 1.507 -3.045 1.00 94.12 203 PRO A C 1
ATOM 1571 O O . PRO A 1 203 ? 14.552 0.515 -3.566 1.00 94.12 203 PRO A O 1
ATOM 1574 N N . THR A 1 204 ? 14.614 2.108 -1.995 1.00 93.88 204 THR A N 1
ATOM 1575 C CA . THR A 1 204 ? 15.843 1.659 -1.321 1.00 93.88 204 THR A CA 1
ATOM 1576 C C . THR A 1 204 ? 15.609 0.562 -0.281 1.00 93.88 204 THR A C 1
ATOM 1578 O O . THR A 1 204 ? 16.569 0.008 0.243 1.00 93.88 204 THR A O 1
ATOM 1581 N N . GLU A 1 205 ? 14.353 0.263 0.053 1.00 92.81 205 GLU A N 1
ATOM 1582 C CA . GLU A 1 205 ? 13.964 -0.728 1.069 1.00 92.81 205 GLU A CA 1
ATOM 1583 C C . GLU A 1 205 ? 13.485 -2.050 0.445 1.00 92.81 205 GLU A C 1
ATOM 1585 O O . GLU A 1 205 ? 12.991 -2.930 1.150 1.00 92.81 205 GLU A O 1
ATOM 1590 N N . ILE A 1 206 ? 13.632 -2.207 -0.873 1.00 89.69 206 ILE A N 1
ATOM 1591 C CA . ILE A 1 206 ? 13.336 -3.449 -1.593 1.00 89.69 206 ILE A CA 1
ATOM 1592 C C . ILE A 1 206 ? 14.619 -4.113 -2.117 1.00 89.69 206 ILE A C 1
ATOM 1594 O O . ILE A 1 206 ? 15.623 -3.433 -2.344 1.00 89.69 206 ILE A O 1
ATOM 1598 N N . PRO A 1 207 ? 14.614 -5.440 -2.346 1.00 90.06 207 PRO A N 1
ATOM 1599 C CA . PRO A 1 207 ? 15.752 -6.124 -2.950 1.00 90.06 207 PRO A CA 1
ATOM 1600 C C . PRO A 1 207 ? 16.125 -5.547 -4.322 1.00 90.06 207 PRO A C 1
ATOM 1602 O O . PRO A 1 207 ? 15.254 -5.199 -5.121 1.00 90.06 207 PRO A O 1
ATOM 1605 N N . ALA A 1 208 ? 17.427 -5.522 -4.618 1.00 92.00 208 ALA A N 1
ATOM 1606 C CA . ALA A 1 208 ? 17.948 -5.120 -5.920 1.00 92.00 208 ALA A CA 1
ATOM 1607 C C . ALA A 1 208 ? 17.299 -5.925 -7.059 1.00 92.00 208 ALA A C 1
ATOM 1609 O O . ALA A 1 208 ? 17.088 -7.141 -6.947 1.00 92.00 208 ALA A O 1
ATOM 1610 N N . ILE A 1 209 ? 17.011 -5.261 -8.184 1.00 90.38 209 ILE A N 1
ATOM 1611 C CA . ILE A 1 209 ? 16.452 -5.963 -9.340 1.00 90.38 209 ILE A CA 1
ATOM 1612 C C . ILE A 1 209 ? 17.516 -6.897 -9.916 1.00 90.38 209 ILE A C 1
ATOM 1614 O O . ILE A 1 209 ? 18.676 -6.519 -10.094 1.00 90.38 209 ILE A O 1
ATOM 1618 N N . LYS A 1 210 ? 17.102 -8.127 -10.221 1.00 89.31 210 LYS A N 1
ATOM 1619 C CA . LYS A 1 210 ? 17.971 -9.140 -10.819 1.00 89.31 210 LYS A CA 1
ATOM 1620 C C . LYS A 1 210 ? 17.780 -9.191 -12.329 1.00 89.31 210 LYS A C 1
ATOM 1622 O O . LYS A 1 210 ? 16.647 -9.211 -12.824 1.00 89.31 210 LYS A O 1
ATOM 1627 N N . GLY A 1 211 ? 18.887 -9.231 -13.056 1.00 87.31 211 GLY A N 1
ATOM 1628 C CA . GLY A 1 211 ? 18.949 -9.330 -14.509 1.00 87.31 211 GLY A CA 1
ATOM 1629 C C . GLY A 1 211 ? 19.887 -10.445 -14.961 1.00 87.31 211 GLY A C 1
ATOM 1630 O O . GLY A 1 211 ? 20.620 -11.018 -14.165 1.00 87.31 211 GLY A O 1
ATOM 1631 N N . ILE A 1 212 ? 19.850 -10.759 -16.253 1.00 87.12 212 ILE A N 1
ATOM 1632 C CA . ILE A 1 212 ? 20.800 -11.677 -16.889 1.00 87.12 212 ILE A CA 1
ATOM 1633 C C . ILE A 1 212 ? 21.737 -10.819 -17.732 1.00 87.12 212 ILE A C 1
ATOM 1635 O O . ILE A 1 212 ? 21.258 -9.969 -18.493 1.00 87.12 212 ILE A O 1
ATOM 1639 N N . HIS A 1 213 ? 23.046 -11.036 -17.594 1.00 83.62 213 HIS A N 1
ATOM 1640 C CA . HIS A 1 213 ? 24.039 -10.328 -18.395 1.00 83.62 213 HIS A CA 1
ATOM 1641 C C . HIS A 1 213 ? 23.764 -10.549 -19.898 1.00 83.62 213 HIS A C 1
ATOM 1643 O O . HIS A 1 213 ? 23.452 -11.678 -20.287 1.00 83.62 213 HIS A O 1
ATOM 1649 N N . PRO A 1 214 ? 23.887 -9.528 -20.771 1.00 79.94 214 PRO A N 1
ATOM 1650 C CA . PRO A 1 214 ? 23.599 -9.668 -22.203 1.00 79.94 214 PRO A CA 1
ATOM 1651 C C . PRO A 1 214 ? 24.347 -10.816 -22.898 1.00 79.94 214 PRO A C 1
ATOM 1653 O O . PRO A 1 214 ? 23.793 -11.440 -23.796 1.00 79.94 214 PRO A O 1
ATOM 1656 N N . ASP A 1 215 ? 25.560 -11.147 -22.448 1.00 82.69 215 ASP A N 1
ATOM 1657 C CA . ASP A 1 215 ? 26.354 -12.267 -22.987 1.00 82.69 215 ASP A CA 1
ATOM 1658 C C . ASP A 1 215 ? 25.740 -13.652 -22.709 1.00 82.69 215 ASP A C 1
ATOM 1660 O O . ASP A 1 215 ? 26.135 -14.642 -23.321 1.00 82.69 215 ASP A O 1
ATOM 1664 N N . LEU A 1 216 ? 24.779 -13.735 -21.786 1.00 83.56 216 LEU A N 1
ATOM 1665 C CA . LEU A 1 216 ? 24.064 -14.956 -21.414 1.00 83.56 216 LEU A CA 1
ATOM 1666 C C . LEU A 1 216 ? 22.613 -14.960 -21.921 1.00 83.56 216 LEU A C 1
ATOM 1668 O O . LEU A 1 216 ? 21.831 -15.816 -21.515 1.00 83.56 216 LEU A O 1
ATOM 1672 N N . ILE A 1 217 ? 22.222 -14.024 -22.794 1.00 80.19 217 ILE A N 1
ATOM 1673 C CA . ILE A 1 217 ? 20.820 -13.878 -23.224 1.00 80.19 217 ILE A CA 1
ATOM 1674 C C . ILE A 1 217 ? 20.282 -15.084 -24.010 1.00 80.19 217 ILE A C 1
ATOM 1676 O O . ILE A 1 217 ? 19.081 -15.349 -23.972 1.00 80.19 217 ILE A O 1
ATOM 1680 N N . ASP A 1 218 ? 21.169 -15.819 -24.686 1.00 83.94 218 ASP A N 1
ATOM 1681 C CA . ASP A 1 218 ? 20.834 -17.021 -25.457 1.00 83.94 218 ASP A CA 1
ATOM 1682 C C . ASP A 1 218 ? 20.752 -18.288 -24.584 1.00 83.94 218 ASP A C 1
ATOM 1684 O O . ASP A 1 218 ? 20.338 -19.346 -25.063 1.00 83.94 218 ASP A O 1
ATOM 1688 N N . VAL A 1 219 ? 21.129 -18.199 -23.303 1.00 84.00 219 VAL A N 1
ATOM 1689 C CA . VAL A 1 219 ? 21.013 -19.306 -22.348 1.00 84.00 219 VAL A CA 1
ATOM 1690 C C . VAL A 1 219 ? 19.559 -19.390 -21.858 1.00 84.00 219 VAL A C 1
ATOM 1692 O O . VAL A 1 219 ? 19.009 -18.375 -21.412 1.00 84.00 219 VAL A O 1
ATOM 1695 N N . PRO A 1 220 ? 18.907 -20.571 -21.908 1.00 84.75 220 PRO A N 1
ATOM 1696 C CA . PRO A 1 220 ? 17.580 -20.755 -21.328 1.00 84.75 220 PRO A CA 1
ATOM 1697 C C . PRO A 1 220 ? 17.548 -20.300 -19.864 1.00 84.75 220 PRO A C 1
ATOM 1699 O O . PRO A 1 220 ? 18.451 -20.602 -19.087 1.00 84.75 220 PRO A O 1
ATOM 1702 N N . LYS A 1 221 ? 16.514 -19.548 -19.464 1.00 80.12 221 LYS A N 1
ATOM 1703 C CA . LYS A 1 221 ? 16.449 -18.929 -18.122 1.00 80.12 221 LYS A CA 1
ATOM 1704 C C . LYS A 1 221 ? 16.529 -19.938 -16.976 1.00 80.12 221 LYS A C 1
ATOM 1706 O O . LYS A 1 221 ? 16.982 -19.587 -15.893 1.00 80.12 221 LYS A O 1
ATOM 1711 N N . ASP A 1 222 ? 16.053 -21.152 -17.211 1.00 83.19 222 ASP A N 1
ATOM 1712 C CA . ASP A 1 222 ? 16.086 -22.292 -16.299 1.00 83.19 222 ASP A CA 1
ATOM 1713 C C . ASP A 1 222 ? 17.483 -22.919 -16.149 1.00 83.19 222 ASP A C 1
ATOM 1715 O O . ASP A 1 222 ? 17.732 -23.615 -15.167 1.00 83.19 222 ASP A O 1
ATOM 1719 N N . GLU A 1 223 ? 18.409 -22.620 -17.063 1.00 87.12 223 GLU A N 1
ATOM 1720 C CA . GLU A 1 223 ? 19.811 -23.047 -17.006 1.00 87.12 223 GLU A CA 1
ATOM 1721 C C . GLU A 1 223 ? 20.745 -21.980 -16.402 1.00 87.12 223 GLU A C 1
ATOM 1723 O O . GLU A 1 223 ? 21.882 -22.290 -16.034 1.00 87.12 223 GLU A O 1
ATOM 1728 N N . VAL A 1 224 ? 20.279 -20.732 -16.254 1.00 83.00 224 VAL A N 1
ATOM 1729 C CA . VAL A 1 224 ? 21.046 -19.648 -15.617 1.00 83.00 224 VAL A CA 1
ATOM 1730 C C . VAL A 1 224 ? 21.078 -19.855 -14.104 1.00 83.00 224 VAL A C 1
ATOM 1732 O O . VAL A 1 224 ? 20.046 -19.808 -13.427 1.00 83.00 224 VAL A O 1
ATOM 1735 N N . LYS A 1 225 ? 22.277 -20.059 -13.551 1.00 85.56 225 LYS A N 1
ATOM 1736 C CA . LYS A 1 225 ? 22.459 -20.270 -12.110 1.00 85.56 225 LYS A CA 1
ATOM 1737 C C . LYS A 1 225 ? 22.225 -18.977 -11.323 1.00 85.56 225 LYS A C 1
ATOM 1739 O O . LYS A 1 225 ? 22.523 -17.902 -11.840 1.00 85.56 225 LYS A O 1
ATOM 1744 N N . PRO A 1 226 ? 21.778 -19.056 -10.054 1.00 82.44 226 PRO A N 1
ATOM 1745 C CA . PRO A 1 226 ? 21.580 -17.883 -9.201 1.00 82.44 226 PRO A CA 1
ATOM 1746 C C . PRO A 1 226 ? 22.800 -16.956 -9.116 1.00 82.44 226 PRO A C 1
ATOM 1748 O O . PRO A 1 226 ? 22.632 -15.742 -9.123 1.00 82.44 226 PRO A O 1
ATOM 1751 N N . GLU A 1 227 ? 24.018 -17.509 -9.102 1.00 83.94 227 GLU A N 1
ATOM 1752 C CA . GLU A 1 227 ? 25.261 -16.718 -9.042 1.00 83.94 227 GLU A CA 1
ATOM 1753 C C . GLU A 1 227 ? 25.578 -15.950 -10.339 1.00 83.94 227 GLU A C 1
ATOM 1755 O O . GLU A 1 227 ? 26.485 -15.124 -10.357 1.00 83.94 227 GLU A O 1
ATOM 1760 N N . GLN A 1 228 ? 24.874 -16.248 -11.435 1.00 85.38 228 GLN A N 1
ATOM 1761 C CA . GLN A 1 228 ? 25.068 -15.625 -12.748 1.00 85.38 228 GLN A CA 1
ATOM 1762 C C . GLN A 1 228 ? 24.077 -14.483 -13.014 1.00 85.38 228 GLN A C 1
ATOM 1764 O O . GLN A 1 228 ? 24.077 -13.918 -14.108 1.00 85.38 228 GLN A O 1
ATOM 1769 N N . TYR A 1 229 ? 23.211 -14.169 -12.046 1.00 87.69 229 TYR A N 1
ATOM 1770 C CA . TYR A 1 229 ? 22.345 -13.001 -12.124 1.00 87.69 229 TYR A CA 1
ATOM 1771 C C . TYR A 1 229 ? 23.128 -11.746 -11.747 1.00 87.69 229 TYR A C 1
ATOM 1773 O O . TYR A 1 229 ? 23.766 -11.694 -10.698 1.00 87.69 229 TYR A O 1
ATOM 1781 N N . ASP A 1 230 ? 23.011 -10.719 -12.583 1.00 89.25 230 ASP A N 1
ATOM 1782 C CA . ASP A 1 230 ? 23.458 -9.375 -12.239 1.00 89.25 230 ASP A CA 1
ATOM 1783 C C . ASP A 1 230 ? 22.432 -8.734 -11.305 1.00 89.25 230 ASP A C 1
ATOM 1785 O O . ASP A 1 230 ? 21.221 -8.877 -11.504 1.00 89.25 230 ASP A O 1
ATOM 1789 N N . GLU A 1 231 ? 22.905 -7.970 -10.327 1.00 92.44 231 GLU A N 1
ATOM 1790 C CA . GLU A 1 231 ? 22.056 -7.183 -9.438 1.00 92.44 231 GLU A CA 1
ATOM 1791 C C . GLU A 1 231 ? 22.235 -5.691 -9.721 1.00 92.44 231 GLU A C 1
ATOM 1793 O O . GLU A 1 231 ? 23.327 -5.220 -10.044 1.00 92.44 231 GLU A O 1
ATOM 1798 N N . ARG A 1 232 ? 21.136 -4.940 -9.635 1.00 93.81 232 ARG A N 1
ATOM 1799 C CA . ARG A 1 232 ? 21.121 -3.482 -9.787 1.00 93.81 232 ARG A CA 1
ATOM 1800 C C . ARG A 1 232 ? 20.489 -2.869 -8.537 1.00 93.81 232 ARG A C 1
ATOM 1802 O O . ARG A 1 232 ? 19.257 -2.855 -8.444 1.00 93.81 232 ARG A O 1
ATOM 1809 N N . PRO A 1 233 ? 21.302 -2.454 -7.549 1.00 94.38 233 PRO A N 1
ATOM 1810 C CA . PRO A 1 233 ? 20.779 -1.816 -6.352 1.00 94.38 233 PRO A CA 1
ATOM 1811 C C . PRO A 1 233 ? 20.251 -0.415 -6.676 1.00 94.38 233 PRO A C 1
ATOM 1813 O O . PRO A 1 233 ? 20.706 0.233 -7.621 1.00 94.38 233 PRO A O 1
ATOM 1816 N N . ALA A 1 234 ? 19.276 0.037 -5.886 1.00 95.88 234 ALA A N 1
ATOM 1817 C CA . ALA A 1 234 ? 18.690 1.366 -6.008 1.00 95.88 234 ALA A CA 1
ATOM 1818 C C . ALA A 1 234 ? 19.663 2.442 -5.505 1.00 95.88 234 ALA A C 1
ATOM 1820 O O . ALA A 1 234 ? 19.596 2.870 -4.356 1.00 95.88 234 ALA A O 1
ATOM 1821 N N . ASP A 1 235 ? 20.581 2.850 -6.379 1.00 96.31 235 ASP A N 1
ATOM 1822 C CA . ASP A 1 235 ? 21.578 3.896 -6.142 1.00 96.31 235 ASP A CA 1
ATOM 1823 C C . ASP A 1 235 ? 21.799 4.694 -7.436 1.00 96.31 235 ASP A C 1
ATOM 1825 O O . ASP A 1 235 ? 21.960 4.120 -8.515 1.00 96.31 235 ASP A O 1
ATOM 1829 N N . ASP A 1 236 ? 21.818 6.022 -7.333 1.00 96.81 236 ASP A N 1
ATOM 1830 C CA . ASP A 1 236 ? 22.067 6.939 -8.450 1.00 96.81 236 ASP A CA 1
ATOM 1831 C C . ASP A 1 236 ? 23.504 6.836 -8.998 1.00 96.81 236 ASP A C 1
ATOM 1833 O O . ASP A 1 236 ? 23.759 7.236 -10.135 1.00 96.81 236 ASP A O 1
ATOM 1837 N N . ASN A 1 237 ? 24.449 6.310 -8.213 1.00 96.31 237 ASN A N 1
ATOM 1838 C CA . ASN A 1 237 ? 25.852 6.157 -8.614 1.00 96.31 237 ASN A CA 1
ATOM 1839 C C . ASN A 1 237 ? 26.124 4.867 -9.404 1.00 96.31 237 ASN A C 1
ATOM 1841 O O . ASN A 1 237 ? 27.200 4.714 -9.987 1.00 96.31 237 ASN A O 1
ATOM 1845 N N . GLU A 1 238 ? 25.168 3.940 -9.431 1.00 95.88 238 GLU A N 1
ATOM 1846 C CA . GLU A 1 238 ? 25.260 2.704 -10.205 1.00 95.88 238 GLU A CA 1
ATOM 1847 C C . GLU A 1 238 ? 25.033 2.950 -11.706 1.00 95.88 238 GLU A C 1
ATOM 1849 O O . GLU A 1 238 ? 24.441 3.956 -12.107 1.00 95.88 238 GLU A O 1
ATOM 1854 N N . PRO A 1 239 ? 25.450 2.030 -12.596 1.00 94.69 239 PRO A N 1
ATOM 1855 C CA . PRO A 1 239 ? 25.107 2.134 -14.006 1.00 94.69 239 PRO A CA 1
ATOM 1856 C C . PRO A 1 239 ? 23.588 2.116 -14.222 1.00 94.69 239 PRO A C 1
ATOM 1858 O O . PRO A 1 239 ? 22.863 1.353 -13.577 1.00 94.69 239 PRO A O 1
ATOM 1861 N N . PHE A 1 240 ? 23.121 2.921 -15.179 1.00 96.31 240 PHE A N 1
ATOM 1862 C CA . PHE A 1 240 ? 21.699 3.059 -15.482 1.00 96.31 240 PHE A CA 1
ATOM 1863 C C . PHE A 1 240 ? 21.043 1.721 -15.844 1.00 96.31 240 PHE A C 1
ATOM 1865 O O . PHE A 1 240 ? 21.493 1.015 -16.754 1.00 96.31 240 PHE A O 1
ATOM 1872 N N . SER A 1 241 ? 19.931 1.409 -15.181 1.00 95.62 241 SER A N 1
ATOM 1873 C CA . SER A 1 241 ? 19.057 0.301 -15.558 1.00 95.62 241 SER A CA 1
ATOM 1874 C C . SER A 1 241 ? 17.586 0.666 -15.374 1.00 95.62 241 SER A C 1
ATOM 1876 O O . SER A 1 241 ? 17.187 1.289 -14.389 1.00 95.62 241 SER A O 1
ATOM 1878 N N . ALA A 1 242 ? 16.758 0.275 -16.343 1.00 95.44 242 ALA A N 1
ATOM 1879 C CA . ALA A 1 242 ? 15.326 0.531 -16.309 1.00 95.44 242 ALA A CA 1
ATOM 1880 C C . ALA A 1 242 ? 14.532 -0.558 -17.036 1.00 95.44 242 ALA A C 1
ATOM 1882 O O . ALA A 1 242 ? 15.016 -1.175 -17.989 1.00 95.44 242 ALA A O 1
ATOM 1883 N N . LEU A 1 243 ? 13.282 -0.760 -16.615 1.00 93.50 243 LEU A N 1
ATOM 1884 C CA . LEU A 1 243 ? 12.335 -1.652 -17.282 1.00 93.50 243 LEU A CA 1
ATOM 1885 C C . LEU A 1 243 ? 11.231 -0.843 -17.954 1.00 93.50 243 LEU A C 1
ATOM 1887 O O . LEU A 1 243 ? 10.460 -0.157 -17.285 1.00 93.50 243 LEU A O 1
ATOM 1891 N N . ALA A 1 244 ? 11.104 -0.994 -19.272 1.00 92.88 244 ALA A N 1
ATOM 1892 C CA . ALA A 1 244 ? 9.929 -0.535 -20.000 1.00 92.88 244 ALA A CA 1
ATOM 1893 C C . ALA A 1 244 ? 8.738 -1.449 -19.690 1.00 92.88 244 ALA A C 1
ATOM 1895 O O . ALA A 1 244 ? 8.751 -2.635 -20.033 1.00 92.88 244 ALA A O 1
ATOM 1896 N N . PHE A 1 245 ? 7.704 -0.908 -19.046 1.00 89.75 245 PHE A N 1
ATOM 1897 C CA . PHE A 1 245 ? 6.557 -1.700 -18.596 1.00 89.75 245 PHE A CA 1
ATOM 1898 C C . PHE A 1 245 ? 5.253 -1.361 -19.319 1.00 89.75 245 PHE A C 1
ATOM 1900 O O . PHE A 1 245 ? 4.383 -2.222 -19.451 1.00 89.75 245 PHE A O 1
ATOM 1907 N N . LYS A 1 246 ? 5.105 -0.155 -19.866 1.00 89.25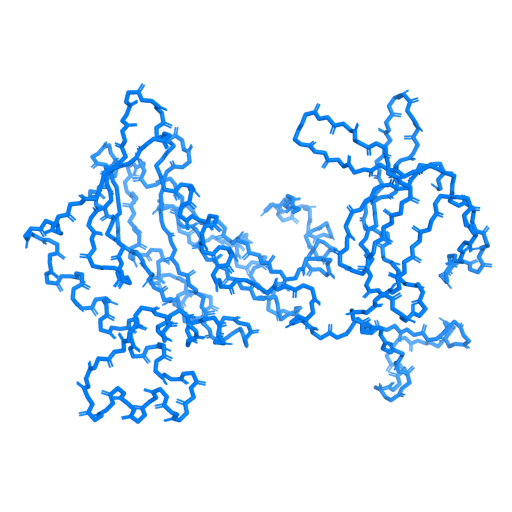 246 LYS A N 1
ATOM 1908 C CA . LYS A 1 246 ? 3.901 0.220 -20.616 1.00 89.25 246 LYS A CA 1
ATOM 1909 C C . LYS A 1 246 ? 4.273 1.032 -21.843 1.00 89.25 246 LYS A C 1
ATOM 1911 O O . LYS A 1 246 ? 5.094 1.935 -21.763 1.00 89.25 246 LYS A O 1
ATOM 1916 N N . ILE A 1 247 ? 3.651 0.707 -22.970 1.00 90.75 247 ILE A N 1
ATOM 1917 C CA . ILE A 1 247 ? 3.734 1.503 -24.192 1.00 90.75 247 ILE A CA 1
ATOM 1918 C C . ILE A 1 247 ? 2.344 2.071 -24.433 1.00 90.75 247 ILE A C 1
ATOM 1920 O O . ILE A 1 247 ? 1.360 1.330 -24.424 1.00 90.75 247 ILE A O 1
ATOM 1924 N N . ALA A 1 248 ? 2.265 3.381 -24.607 1.00 90.75 248 ALA A N 1
ATOM 1925 C CA . ALA A 1 248 ? 1.042 4.077 -24.970 1.00 90.75 248 ALA A CA 1
ATOM 1926 C C . ALA A 1 248 ? 1.319 4.979 -26.170 1.00 90.75 248 ALA A C 1
ATOM 1928 O O . ALA A 1 248 ? 2.438 5.445 -26.359 1.00 90.75 248 ALA A O 1
ATOM 1929 N N . THR A 1 249 ? 0.302 5.246 -26.977 1.00 91.56 249 THR A N 1
ATOM 1930 C CA . THR A 1 249 ? 0.407 6.219 -28.065 1.00 91.56 249 THR A CA 1
ATOM 1931 C C . THR A 1 249 ? -0.351 7.467 -27.662 1.00 91.56 249 THR A C 1
ATOM 1933 O O . THR A 1 249 ? -1.539 7.406 -27.353 1.00 91.56 249 THR A O 1
ATOM 1936 N N . ASP A 1 250 ? 0.344 8.595 -27.669 1.00 87.56 250 ASP A N 1
ATOM 1937 C CA . ASP A 1 250 ? -0.242 9.906 -27.477 1.00 87.56 250 ASP A CA 1
ATOM 1938 C C . ASP A 1 250 ? -0.449 10.614 -28.828 1.00 87.56 250 ASP A C 1
ATOM 1940 O O . ASP A 1 250 ? 0.475 10.636 -29.645 1.00 87.56 250 ASP A O 1
ATOM 1944 N N . PRO A 1 251 ? -1.612 11.246 -29.072 1.00 87.56 251 PRO A N 1
ATOM 1945 C CA . PRO A 1 251 ? -1.880 11.936 -30.335 1.00 87.56 251 PRO A CA 1
ATOM 1946 C C . PRO A 1 251 ? -0.933 13.100 -30.657 1.00 87.56 251 PRO A C 1
ATOM 1948 O O . PRO A 1 251 ? -0.787 13.444 -31.827 1.00 87.56 251 PRO A O 1
ATOM 1951 N N . PHE A 1 252 ? -0.316 13.728 -29.649 1.00 85.88 252 PHE A N 1
ATOM 1952 C CA . PHE A 1 252 ? 0.491 14.939 -29.830 1.00 85.88 252 PHE A CA 1
ATOM 1953 C C . PHE A 1 252 ? 1.990 14.658 -29.807 1.00 85.88 252 PHE A C 1
ATOM 1955 O O . PHE A 1 252 ? 2.738 15.280 -30.559 1.00 85.88 252 PHE A O 1
ATOM 1962 N N . VAL A 1 253 ? 2.435 13.745 -28.940 1.00 85.81 253 VAL A N 1
ATOM 1963 C CA . VAL A 1 253 ? 3.868 13.447 -28.767 1.00 85.81 253 VAL A CA 1
ATOM 1964 C C . VAL A 1 253 ? 4.295 12.088 -29.325 1.00 85.81 253 VAL A C 1
ATOM 1966 O O . VAL A 1 253 ? 5.485 11.788 -29.335 1.00 85.81 253 VAL A O 1
ATOM 1969 N N . GLY A 1 254 ? 3.361 11.287 -29.845 1.00 89.69 254 GLY A N 1
ATOM 1970 C CA . GLY A 1 254 ? 3.647 9.979 -30.429 1.00 89.69 254 GLY A CA 1
ATOM 1971 C C . GLY A 1 254 ? 3.776 8.880 -29.375 1.00 89.69 254 GLY A C 1
ATOM 1972 O O . GLY A 1 254 ? 3.032 8.846 -28.397 1.00 89.69 254 GLY A O 1
ATOM 1973 N N . THR A 1 255 ? 4.688 7.932 -29.587 1.00 92.88 255 THR A N 1
ATOM 1974 C CA . THR A 1 255 ? 4.864 6.785 -28.686 1.00 92.88 255 THR A CA 1
ATOM 1975 C C . THR A 1 255 ? 5.483 7.211 -27.354 1.00 92.88 255 THR A C 1
ATOM 1977 O O . THR A 1 255 ? 6.545 7.830 -27.321 1.00 92.88 255 THR A O 1
ATOM 1980 N N . LEU A 1 256 ? 4.820 6.835 -26.261 1.00 93.75 256 LEU A N 1
ATOM 1981 C CA . LEU A 1 256 ? 5.265 6.962 -24.880 1.00 93.75 256 LEU A CA 1
ATOM 1982 C C . LEU A 1 256 ? 5.660 5.587 -24.343 1.00 93.75 256 LEU A C 1
ATOM 1984 O O . LEU A 1 256 ? 4.810 4.703 -24.198 1.00 93.75 256 LEU A O 1
ATOM 1988 N N . THR A 1 257 ? 6.930 5.434 -23.990 1.00 94.56 257 THR A N 1
ATOM 1989 C CA . THR A 1 257 ? 7.463 4.230 -23.351 1.00 94.56 257 THR A CA 1
ATOM 1990 C C . THR A 1 257 ? 7.678 4.512 -21.869 1.00 94.56 257 THR A C 1
ATOM 1992 O O . THR A 1 257 ? 8.632 5.182 -21.486 1.00 94.56 257 THR A O 1
ATOM 1995 N N . PHE A 1 258 ? 6.769 4.023 -21.027 1.00 94.12 258 PHE A N 1
ATOM 1996 C CA . PHE A 1 258 ? 6.854 4.148 -19.576 1.00 94.12 258 PHE A CA 1
ATOM 1997 C C . PHE A 1 258 ? 7.906 3.200 -19.022 1.00 94.12 258 PHE A C 1
ATOM 1999 O O . PHE A 1 258 ? 7.855 1.988 -19.266 1.00 94.12 258 PHE A O 1
ATOM 2006 N N . VAL A 1 259 ? 8.821 3.766 -18.246 1.00 95.38 259 VAL A N 1
ATOM 2007 C CA . VAL A 1 259 ? 9.940 3.068 -17.631 1.00 95.38 259 VAL A CA 1
ATOM 2008 C C . VAL A 1 259 ? 9.930 3.261 -16.121 1.00 95.38 259 VAL A C 1
ATOM 2010 O O . VAL A 1 259 ? 9.549 4.324 -15.633 1.00 95.38 259 VAL A O 1
ATOM 2013 N N . ARG A 1 260 ? 10.358 2.228 -15.396 1.00 96.06 260 ARG A N 1
ATOM 2014 C CA . ARG A 1 260 ? 10.799 2.331 -14.001 1.00 96.06 260 ARG A CA 1
ATOM 2015 C C . ARG A 1 260 ? 12.310 2.216 -13.973 1.00 96.06 260 ARG A C 1
ATOM 2017 O O . ARG A 1 260 ? 12.844 1.246 -14.517 1.00 96.06 260 ARG A O 1
ATOM 2024 N N . VAL A 1 261 ? 12.967 3.195 -13.367 1.00 96.69 261 VAL A N 1
ATOM 2025 C CA . VAL A 1 261 ? 14.416 3.201 -13.160 1.00 96.69 261 VAL A CA 1
ATOM 2026 C C . VAL A 1 261 ? 14.727 2.431 -11.881 1.00 96.69 261 VAL A C 1
ATOM 2028 O O . VAL A 1 261 ? 14.110 2.670 -10.843 1.00 96.69 261 VAL A O 1
ATOM 2031 N N . TYR A 1 262 ? 15.659 1.486 -11.958 1.00 96.00 262 TYR A N 1
ATOM 2032 C CA . TYR A 1 262 ? 16.078 0.683 -10.806 1.00 96.00 262 TYR A CA 1
ATOM 2033 C C . TYR A 1 262 ? 17.450 1.079 -10.277 1.00 96.00 262 TYR A C 1
ATOM 2035 O O . TYR A 1 262 ? 17.683 0.917 -9.091 1.00 96.00 262 TYR A O 1
ATOM 2043 N N . SER A 1 263 ? 18.339 1.591 -11.126 1.00 97.00 263 SER A N 1
ATOM 2044 C CA . SER A 1 263 ? 19.676 2.037 -10.732 1.00 97.00 263 SER A CA 1
ATOM 2045 C C . SER A 1 263 ? 20.171 3.129 -11.669 1.00 97.00 263 SER A C 1
ATOM 2047 O O . SER A 1 263 ? 19.747 3.188 -12.831 1.00 97.00 263 SER A O 1
ATOM 2049 N N . GLY A 1 264 ? 21.095 3.948 -11.180 1.00 97.19 264 GLY A N 1
ATOM 2050 C CA . GLY A 1 264 ? 21.684 5.057 -11.911 1.00 97.19 264 GLY A CA 1
ATOM 2051 C C . GLY A 1 264 ? 20.691 6.163 -12.243 1.00 97.19 264 GLY A C 1
ATOM 2052 O O . GLY A 1 264 ? 19.584 6.238 -11.714 1.00 97.19 264 GLY A O 1
ATOM 2053 N N . PHE A 1 265 ? 21.087 7.007 -13.187 1.00 96.94 265 PHE A N 1
ATOM 2054 C CA . PHE A 1 265 ? 20.265 8.095 -13.696 1.00 96.94 265 PHE A CA 1
ATOM 2055 C C . PHE A 1 265 ? 20.334 8.156 -15.223 1.00 96.94 265 PHE A C 1
ATOM 2057 O O . PHE A 1 265 ? 21.220 7.576 -15.856 1.00 96.94 265 PHE A O 1
ATOM 2064 N N . LEU A 1 266 ? 19.379 8.861 -15.819 1.00 96.94 266 LEU A N 1
ATOM 2065 C CA . LEU A 1 266 ? 19.300 9.077 -17.260 1.00 96.94 266 LEU A CA 1
ATOM 2066 C C . LEU A 1 266 ? 18.968 10.536 -17.535 1.00 96.94 266 LEU A C 1
ATOM 2068 O O . LEU A 1 266 ? 17.985 11.052 -17.003 1.00 96.94 266 LEU A O 1
ATOM 2072 N N . THR A 1 267 ? 19.750 11.177 -18.402 1.00 97.00 267 THR A N 1
ATOM 2073 C CA . THR A 1 267 ? 19.541 12.563 -18.826 1.00 97.00 267 THR A CA 1
ATOM 2074 C C . THR A 1 267 ? 19.007 12.621 -20.257 1.00 97.00 267 THR A C 1
ATOM 2076 O O . THR A 1 267 ? 19.313 11.794 -21.117 1.00 97.00 267 THR A O 1
ATOM 2079 N N . SER A 1 268 ? 18.193 13.634 -20.547 1.00 95.00 268 SER A N 1
ATOM 2080 C CA . SER A 1 268 ? 17.738 13.930 -21.906 1.00 95.00 268 SER A CA 1
ATOM 2081 C C . SER A 1 268 ? 18.933 14.135 -22.846 1.00 95.00 268 SER A C 1
ATOM 2083 O O . SER A 1 268 ? 19.811 14.963 -22.607 1.00 95.00 268 SER A O 1
ATOM 2085 N N . GLY A 1 269 ? 18.943 13.385 -23.946 1.00 93.12 269 GLY A N 1
ATOM 2086 C CA . GLY A 1 269 ? 20.004 13.369 -24.948 1.00 93.12 269 GLY A CA 1
ATOM 2087 C C . GLY A 1 269 ? 20.906 12.135 -24.887 1.00 93.12 269 GLY A C 1
ATOM 2088 O O . GLY A 1 269 ? 21.577 11.861 -25.896 1.00 93.12 269 GLY A O 1
ATOM 2089 N N . ASP A 1 270 ? 20.882 11.393 -23.776 1.00 95.56 270 ASP A N 1
ATOM 2090 C CA . ASP A 1 270 ? 21.705 10.205 -23.553 1.00 95.56 270 ASP A CA 1
ATOM 2091 C C . ASP A 1 270 ? 21.345 9.057 -24.500 1.00 95.56 270 ASP A C 1
ATOM 2093 O O . ASP A 1 270 ? 20.244 8.960 -25.053 1.00 95.56 270 ASP A O 1
ATOM 2097 N N . SER A 1 271 ? 22.313 8.166 -24.709 1.00 94.94 271 SER A N 1
ATOM 2098 C CA . SER A 1 271 ? 22.122 6.934 -25.473 1.00 94.94 271 SER A CA 1
ATOM 2099 C C . SER A 1 271 ? 22.138 5.737 -24.536 1.00 94.94 271 SER A C 1
ATOM 2101 O O . SER A 1 271 ? 23.103 5.532 -23.804 1.00 94.94 271 SER A O 1
ATOM 2103 N N . VAL A 1 272 ? 21.090 4.925 -24.607 1.00 94.69 272 VAL A N 1
ATOM 2104 C CA . VAL A 1 272 ? 20.923 3.701 -23.819 1.00 94.69 272 VAL A CA 1
ATOM 2105 C C . VAL A 1 272 ? 20.928 2.483 -24.736 1.00 94.69 272 VAL A C 1
ATOM 2107 O O . VAL A 1 272 ? 20.800 2.596 -25.956 1.00 94.69 272 VAL A O 1
ATOM 2110 N N . ILE A 1 273 ? 21.080 1.296 -24.158 1.00 92.81 273 ILE A N 1
ATOM 2111 C CA . ILE A 1 273 ? 20.949 0.034 -24.885 1.00 92.81 273 ILE A CA 1
ATOM 2112 C C . ILE A 1 273 ? 19.646 -0.657 -24.493 1.00 92.81 273 ILE A C 1
ATOM 2114 O O . ILE A 1 273 ? 19.371 -0.885 -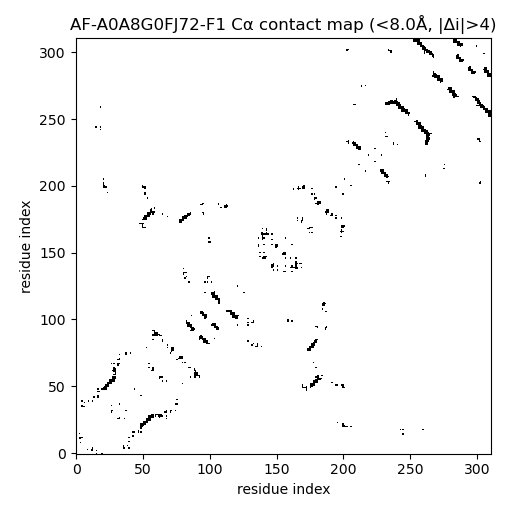23.317 1.00 92.81 273 ILE A O 1
ATOM 2118 N N . ASN A 1 274 ? 18.855 -1.047 -25.488 1.00 92.06 274 ASN A N 1
ATOM 2119 C CA . ASN A 1 274 ? 17.843 -2.071 -25.301 1.00 92.06 274 ASN A CA 1
ATOM 2120 C C . ASN A 1 274 ? 18.565 -3.420 -25.209 1.00 92.06 274 ASN A C 1
ATOM 2122 O O . ASN A 1 274 ? 18.870 -4.032 -26.235 1.00 92.06 274 ASN A O 1
ATOM 2126 N N . SER A 1 275 ? 18.861 -3.857 -23.984 1.00 88.31 275 SER A N 1
ATOM 2127 C CA . SER A 1 275 ? 19.644 -5.069 -23.708 1.00 88.31 275 SER A CA 1
ATOM 2128 C C . SER A 1 275 ? 19.011 -6.346 -24.263 1.00 88.31 275 SER A C 1
ATOM 2130 O O . SER A 1 275 ? 19.731 -7.278 -24.593 1.00 88.31 275 SER A O 1
ATOM 2132 N N . VAL A 1 276 ? 17.687 -6.374 -24.449 1.00 85.94 276 VAL A N 1
ATOM 2133 C CA . VAL A 1 276 ? 16.975 -7.527 -25.026 1.00 85.94 276 VAL A CA 1
ATOM 2134 C C . VAL A 1 276 ? 17.125 -7.591 -26.547 1.00 85.94 276 VAL A C 1
ATOM 2136 O O . VAL A 1 276 ? 17.178 -8.672 -27.123 1.00 85.94 276 VAL A O 1
ATOM 2139 N N . LYS A 1 277 ? 17.169 -6.436 -27.222 1.00 86.50 277 LYS A N 1
ATOM 2140 C CA . LYS A 1 277 ? 17.267 -6.356 -28.693 1.00 86.50 277 LYS A CA 1
ATOM 2141 C C . LYS A 1 277 ? 18.689 -6.096 -29.201 1.00 86.50 277 LYS A C 1
ATOM 2143 O O . LYS A 1 277 ? 18.887 -6.074 -30.414 1.00 86.50 277 LYS A O 1
ATOM 2148 N N . GLY A 1 278 ? 19.638 -5.804 -28.312 1.00 85.44 278 GLY A N 1
ATOM 2149 C CA . GLY A 1 278 ? 21.000 -5.388 -28.660 1.00 85.44 278 GLY A CA 1
ATOM 2150 C C . GLY A 1 278 ? 21.074 -4.060 -29.427 1.00 85.44 278 GLY A C 1
ATOM 2151 O O . GLY A 1 278 ? 22.065 -3.793 -30.104 1.00 85.44 278 GLY A O 1
ATOM 2152 N N . LYS A 1 279 ? 20.025 -3.228 -29.373 1.00 90.06 279 LYS A N 1
ATOM 2153 C CA . LYS A 1 279 ? 19.938 -1.970 -30.134 1.00 90.06 279 LYS A CA 1
ATOM 2154 C C . LYS A 1 279 ? 20.231 -0.769 -29.250 1.00 90.06 279 LYS A C 1
ATOM 2156 O O . LYS A 1 279 ? 19.726 -0.686 -28.134 1.00 90.06 279 LYS A O 1
ATOM 2161 N N . LYS A 1 280 ? 21.028 0.167 -29.768 1.00 92.31 280 LYS A N 1
ATOM 2162 C CA . LYS A 1 280 ? 21.226 1.476 -29.140 1.00 92.31 280 LYS A CA 1
ATOM 2163 C C . LYS A 1 280 ? 20.039 2.370 -29.468 1.00 92.31 280 LYS A C 1
ATOM 2165 O O . LYS A 1 280 ? 19.686 2.501 -30.636 1.00 92.31 280 LYS A O 1
ATOM 2170 N N . GLU A 1 281 ? 19.488 2.993 -28.443 1.00 93.62 281 GLU A N 1
ATOM 2171 C CA . GLU A 1 281 ? 18.398 3.956 -28.537 1.00 93.62 281 GLU A CA 1
ATOM 2172 C C . GLU A 1 281 ? 18.873 5.292 -27.971 1.00 93.62 281 GLU A C 1
ATOM 2174 O O . GLU A 1 281 ? 19.672 5.327 -27.032 1.00 93.62 281 GLU A O 1
ATOM 2179 N N . ARG A 1 282 ? 18.388 6.401 -28.529 1.00 93.88 282 ARG A N 1
ATOM 2180 C CA . ARG A 1 282 ? 18.690 7.738 -28.012 1.00 93.88 282 ARG A CA 1
ATOM 2181 C C . ARG A 1 282 ? 17.457 8.318 -27.346 1.00 93.88 282 ARG A C 1
ATOM 2183 O O . ARG A 1 282 ? 16.420 8.467 -27.987 1.00 93.88 282 ARG A O 1
ATOM 2190 N N . VAL A 1 283 ? 17.589 8.691 -26.082 1.00 94.31 283 VAL A N 1
ATOM 2191 C CA . VAL A 1 283 ? 16.490 9.253 -25.301 1.00 94.31 283 VAL A CA 1
ATOM 2192 C C . VAL A 1 283 ? 16.431 10.747 -25.573 1.00 94.31 283 VAL A C 1
ATOM 2194 O O . VAL A 1 283 ? 17.250 11.513 -25.078 1.00 94.31 283 VAL A O 1
ATOM 2197 N N . GLY A 1 284 ? 15.486 11.170 -26.412 1.00 92.00 284 GLY A N 1
ATOM 2198 C CA . GLY A 1 284 ? 15.314 12.581 -26.757 1.00 92.00 284 GLY A CA 1
ATOM 2199 C C . GLY A 1 284 ? 14.632 13.360 -25.638 1.00 92.00 284 GLY A C 1
ATOM 2200 O O . GLY A 1 284 ? 15.260 14.170 -24.967 1.00 92.00 284 GLY A O 1
ATOM 2201 N N . ARG A 1 285 ? 13.335 13.113 -25.440 1.00 94.25 285 ARG A N 1
ATOM 2202 C CA . ARG A 1 285 ? 12.492 13.829 -24.472 1.00 94.25 285 ARG A CA 1
ATOM 2203 C C . ARG A 1 285 ? 11.900 12.857 -23.463 1.00 94.25 285 ARG A C 1
ATOM 2205 O O . ARG A 1 285 ? 11.587 11.717 -23.810 1.00 94.25 285 ARG A O 1
ATOM 2212 N N . MET A 1 286 ? 11.720 13.335 -22.239 1.00 95.69 286 MET A N 1
ATOM 2213 C CA . MET A 1 286 ? 11.150 12.574 -21.134 1.00 95.69 286 MET A CA 1
ATOM 2214 C C . MET A 1 286 ? 10.064 13.401 -20.462 1.00 95.69 286 MET A C 1
ATOM 2216 O O . MET A 1 286 ? 10.189 14.620 -20.339 1.00 95.69 286 MET A O 1
ATOM 2220 N N . VAL A 1 287 ? 8.992 12.740 -20.041 1.00 94.81 287 VAL A N 1
ATOM 2221 C CA . VAL A 1 287 ? 7.889 13.392 -19.334 1.00 94.81 287 VAL A CA 1
ATOM 2222 C C . VAL A 1 287 ? 7.477 12.591 -18.109 1.00 94.81 287 VAL A C 1
ATOM 2224 O O . VAL A 1 287 ? 7.399 11.361 -18.152 1.00 94.81 287 VAL A O 1
ATOM 2227 N N . GLN A 1 288 ? 7.161 13.300 -17.033 1.00 93.19 288 GLN A N 1
ATOM 2228 C CA . GLN A 1 288 ? 6.420 12.767 -15.899 1.00 93.19 288 GLN A CA 1
ATOM 2229 C C . GLN A 1 288 ? 4.932 13.063 -16.079 1.00 93.19 288 GLN A C 1
ATOM 2231 O O . GLN A 1 288 ? 4.516 14.167 -16.445 1.00 93.19 288 GLN A O 1
ATOM 2236 N N . MET A 1 289 ? 4.125 12.028 -15.859 1.00 89.62 289 MET A N 1
ATOM 2237 C CA . MET A 1 289 ? 2.675 12.106 -15.968 1.00 89.62 289 MET A CA 1
ATOM 2238 C C . MET A 1 289 ? 2.098 12.395 -14.587 1.00 89.62 289 MET A C 1
ATOM 2240 O O . MET A 1 289 ? 2.137 11.535 -13.710 1.00 89.62 289 MET A O 1
ATOM 2244 N N . HIS A 1 290 ? 1.534 13.587 -14.419 1.00 88.50 290 HIS A N 1
ATOM 2245 C CA . HIS A 1 290 ? 0.757 13.961 -13.239 1.00 88.50 290 HIS A CA 1
ATOM 2246 C C . HIS A 1 290 ? -0.740 13.755 -13.503 1.00 88.50 290 HIS A C 1
ATOM 2248 O O . HIS A 1 290 ? -1.142 13.409 -14.615 1.00 88.50 290 HIS A O 1
ATOM 2254 N N . ALA A 1 291 ? -1.582 13.986 -12.491 1.00 85.44 291 ALA A N 1
ATOM 2255 C CA . ALA A 1 291 ? -3.020 13.702 -12.550 1.00 85.44 291 ALA A CA 1
ATOM 2256 C C . ALA A 1 291 ? -3.733 14.290 -13.787 1.00 85.44 291 ALA A C 1
ATOM 2258 O O . ALA A 1 291 ? -4.539 13.609 -14.418 1.00 85.44 291 ALA A O 1
ATOM 2259 N N . ASN A 1 292 ? -3.434 15.540 -14.151 1.00 83.88 292 ASN A N 1
ATOM 2260 C CA . ASN A 1 292 ? -4.049 16.237 -15.288 1.00 83.88 292 ASN A CA 1
ATOM 2261 C C . ASN A 1 292 ? -3.045 16.986 -16.179 1.00 83.88 292 ASN A C 1
ATOM 2263 O O . ASN A 1 292 ? -3.453 17.659 -17.125 1.00 83.88 292 ASN A O 1
ATOM 2267 N N . GLN A 1 293 ? -1.749 16.893 -15.884 1.00 88.62 293 GLN A N 1
ATOM 2268 C CA . GLN A 1 293 ? -0.707 17.634 -16.585 1.00 88.62 293 GLN A CA 1
ATOM 2269 C C . GLN A 1 293 ? 0.495 16.746 -16.886 1.00 88.62 293 GLN A C 1
ATOM 2271 O O . GLN A 1 293 ? 0.701 15.700 -16.271 1.00 88.62 293 GLN A O 1
ATOM 2276 N N . ARG A 1 294 ? 1.288 17.178 -17.861 1.00 87.88 294 ARG A N 1
ATOM 2277 C CA . ARG A 1 294 ? 2.528 16.517 -18.257 1.00 87.88 294 ARG A CA 1
ATOM 2278 C C . ARG A 1 294 ? 3.655 17.481 -17.986 1.00 87.88 294 ARG A C 1
ATOM 2280 O O . ARG A 1 294 ? 3.610 18.614 -18.462 1.00 87.88 294 ARG A O 1
ATOM 2287 N N . GLU A 1 295 ? 4.636 17.022 -17.237 1.00 93.12 295 GLU A N 1
ATOM 2288 C CA . GLU A 1 295 ? 5.818 17.805 -16.930 1.00 93.12 295 GLU A CA 1
ATOM 2289 C C . GLU A 1 295 ? 6.988 17.250 -17.728 1.00 93.12 295 GLU A C 1
ATOM 2291 O O . GLU A 1 295 ? 7.295 16.063 -17.653 1.00 93.12 295 GLU A O 1
ATOM 2296 N N . GLU A 1 296 ? 7.606 18.097 -18.545 1.00 94.25 296 GLU A N 1
ATOM 2297 C CA . GLU A 1 296 ? 8.822 17.724 -19.255 1.00 94.25 296 GLU A CA 1
ATOM 2298 C C . GLU A 1 296 ? 10.008 17.804 -18.302 1.00 94.25 296 GLU A C 1
ATOM 2300 O O . GLU A 1 296 ? 10.256 18.839 -17.684 1.00 94.25 296 GLU A O 1
ATOM 2305 N N . ILE A 1 297 ? 10.741 16.701 -18.205 1.00 96.12 297 ILE A N 1
ATOM 2306 C CA . ILE A 1 297 ? 11.845 16.538 -17.265 1.00 96.12 297 ILE A CA 1
ATOM 2307 C C . ILE A 1 297 ? 13.146 16.277 -18.018 1.00 96.12 297 ILE A C 1
ATOM 2309 O O . ILE A 1 297 ? 13.163 15.717 -19.117 1.00 96.12 297 ILE A O 1
ATOM 2313 N N . LYS A 1 298 ? 14.258 16.711 -17.424 1.00 96.25 298 LYS A N 1
ATOM 2314 C CA . LYS A 1 298 ? 15.594 16.567 -18.020 1.00 96.25 298 LYS A CA 1
ATOM 2315 C C . LYS A 1 298 ? 16.346 15.344 -17.519 1.00 96.25 298 LYS A C 1
ATOM 2317 O O . LYS A 1 298 ? 17.264 14.915 -18.205 1.00 96.25 298 LYS A O 1
ATOM 2322 N N . GLU A 1 299 ? 15.960 14.803 -16.372 1.00 96.62 299 GLU A N 1
ATOM 2323 C CA . GLU A 1 299 ? 16.660 13.728 -15.676 1.00 96.62 299 GLU A CA 1
ATOM 2324 C C . GLU A 1 299 ? 15.644 12.834 -14.955 1.00 96.62 299 GLU A C 1
ATOM 2326 O O . GLU A 1 299 ? 14.614 13.331 -14.498 1.00 96.62 299 GLU A O 1
ATOM 2331 N N . VAL A 1 300 ? 15.940 11.538 -14.872 1.00 97.12 300 VAL A N 1
ATOM 2332 C CA . VAL A 1 300 ? 15.267 10.561 -13.999 1.00 97.12 300 VAL A CA 1
ATOM 2333 C C . VAL A 1 300 ? 16.311 9.790 -13.198 1.00 97.12 300 VAL A C 1
ATOM 2335 O O . VAL A 1 300 ? 17.398 9.524 -13.719 1.00 97.12 300 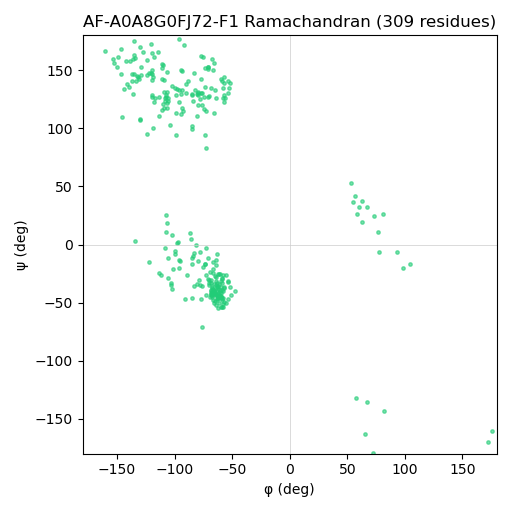VAL A O 1
ATOM 2338 N N . ARG A 1 301 ? 15.974 9.424 -11.961 1.00 97.50 301 ARG A N 1
ATOM 2339 C CA . ARG A 1 301 ? 16.868 8.798 -10.971 1.00 97.50 301 ARG A CA 1
ATOM 2340 C C . ARG A 1 301 ? 16.384 7.429 -10.515 1.00 97.50 301 ARG A C 1
ATOM 2342 O O . ARG A 1 301 ? 15.281 7.009 -10.873 1.00 97.50 301 ARG A O 1
ATOM 2349 N N . ALA A 1 302 ? 17.200 6.718 -9.740 1.00 96.88 302 ALA A N 1
ATOM 2350 C CA . ALA A 1 302 ? 16.842 5.403 -9.225 1.00 96.88 302 ALA A CA 1
ATOM 2351 C C . ALA A 1 302 ? 15.545 5.478 -8.396 1.00 96.88 302 ALA A C 1
ATOM 2353 O O . ALA A 1 302 ? 15.420 6.276 -7.471 1.00 96.88 302 ALA A O 1
ATOM 2354 N N . GLY A 1 303 ? 14.557 4.651 -8.750 1.00 94.88 303 GLY A N 1
ATOM 2355 C CA . GLY A 1 303 ? 13.221 4.666 -8.147 1.00 94.88 303 GLY A CA 1
ATOM 2356 C C . GLY A 1 303 ? 12.159 5.424 -8.954 1.00 94.88 303 GLY A C 1
ATOM 2357 O O . GLY A 1 303 ? 10.965 5.138 -8.806 1.00 94.88 303 GLY A O 1
ATOM 2358 N N . ASP A 1 304 ? 12.559 6.326 -9.853 1.00 96.12 304 ASP A N 1
ATOM 2359 C CA . ASP A 1 304 ? 11.615 7.141 -10.615 1.00 96.12 304 ASP A CA 1
ATOM 2360 C C . ASP A 1 304 ? 10.841 6.340 -11.666 1.00 96.12 304 ASP A C 1
ATOM 2362 O O . ASP A 1 304 ? 11.309 5.353 -12.250 1.00 96.12 304 ASP A O 1
ATOM 2366 N N . ILE A 1 305 ? 9.642 6.841 -11.967 1.00 95.56 305 ILE A N 1
ATOM 2367 C CA . ILE A 1 305 ? 8.823 6.402 -13.094 1.00 95.56 305 ILE A CA 1
ATOM 2368 C C . ILE A 1 305 ? 8.594 7.588 -14.027 1.00 95.56 305 ILE A C 1
ATOM 2370 O O . ILE A 1 305 ? 8.100 8.636 -13.612 1.00 95.56 305 ILE A O 1
ATOM 2374 N N . ALA A 1 306 ? 8.897 7.401 -15.308 1.00 95.94 306 ALA A N 1
ATOM 2375 C CA . ALA A 1 306 ? 8.688 8.411 -16.342 1.00 95.94 306 ALA A CA 1
ATOM 2376 C C . ALA A 1 306 ? 8.325 7.769 -17.682 1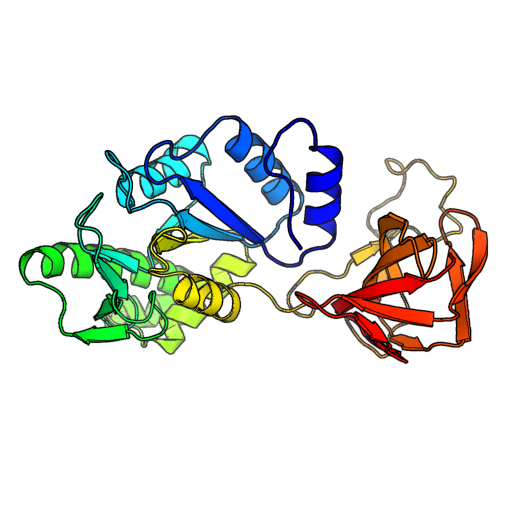.00 95.94 306 ALA A C 1
ATOM 2378 O O . ALA A 1 306 ? 8.449 6.556 -17.862 1.00 95.94 306 ALA A O 1
ATOM 2379 N N . ALA A 1 307 ? 7.885 8.583 -18.638 1.00 95.69 307 ALA A N 1
ATOM 2380 C CA . ALA A 1 307 ? 7.685 8.165 -20.017 1.00 95.69 307 ALA A CA 1
ATOM 2381 C C . ALA A 1 307 ? 8.762 8.763 -20.929 1.00 95.69 307 ALA A C 1
ATOM 2383 O O . ALA A 1 307 ? 8.968 9.977 -20.966 1.00 95.69 307 ALA A O 1
ATOM 2384 N N . LEU A 1 308 ? 9.419 7.894 -21.694 1.00 95.31 308 LEU A N 1
ATOM 2385 C CA . LEU A 1 308 ? 10.376 8.253 -22.735 1.00 95.31 308 LEU A CA 1
ATOM 2386 C C . LEU A 1 308 ? 9.623 8.413 -24.061 1.00 95.31 308 LEU A C 1
ATOM 2388 O O . LEU A 1 308 ? 8.825 7.546 -24.431 1.00 95.31 308 LEU A O 1
ATOM 2392 N N . ILE A 1 309 ? 9.846 9.522 -24.764 1.00 93.19 309 ILE A N 1
ATOM 2393 C CA . ILE A 1 309 ? 9.116 9.854 -25.994 1.00 93.19 309 ILE A CA 1
ATOM 2394 C C . ILE A 1 309 ? 9.899 9.384 -27.223 1.00 93.19 309 ILE A C 1
ATOM 2396 O O . ILE A 1 309 ? 11.061 9.757 -27.396 1.00 93.19 309 ILE A O 1
ATOM 2400 N N . GLY A 1 310 ? 9.229 8.652 -28.118 1.00 81.62 310 GLY A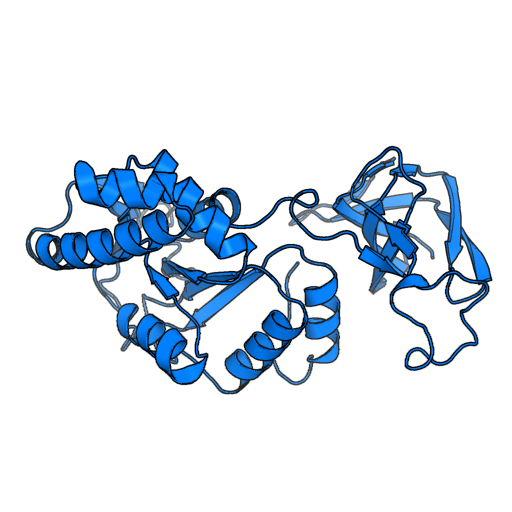 N 1
ATOM 2401 C CA . GLY A 1 310 ? 9.749 8.327 -29.451 1.00 81.62 310 GLY A CA 1
ATOM 2402 C C . GLY A 1 310 ? 10.733 7.153 -29.507 1.00 81.62 310 GLY A C 1
ATOM 2403 O O . GLY A 1 310 ? 11.565 7.125 -30.410 1.00 81.62 310 GLY A O 1
ATOM 2404 N N . MET A 1 311 ? 10.631 6.218 -28.556 1.00 78.81 311 MET A N 1
ATOM 2405 C CA . MET A 1 311 ? 11.380 4.949 -28.508 1.00 78.81 311 MET A CA 1
ATOM 2406 C C . MET A 1 311 ? 10.546 3.754 -28.971 1.00 78.81 311 MET A C 1
ATOM 2408 O O . MET A 1 311 ? 9.310 3.794 -28.771 1.00 78.81 311 MET A O 1
#

InterPro domains:
  IPR000795 Translational (tr)-type GTP-binding domain [PF00009] (1-201)
  IPR000795 Translational (tr)-type GTP-binding domain [PS51722] (1-204)
  IPR004161 Translation elongation factor EFTu-like, domain 2 [PF03144] (254-310)
  IPR005225 Small GTP-binding domain [TIGR00231] (1-100)
  IPR009000 Translation protein, beta-barrel domain superfamily [SSF50447] (185-310)
  IPR027417 P-loop containing nucleoside triphosphate hydrolase [G3DSA:3.40.50.300] (1-216)
  IPR027417 P-loop containing nucleoside triphosphate hydrolase [SSF52540] (1-201)

Organism: NCBI:txid157782

Sequence (311 aa):
IDTPGHVDFTIEVERSLRVLDGAVVVFCGTSGVEPQSETVWRQANKYGVPRVVYVNKMDRAGANFLRVVGQIKNRLGHTPVPVQLAIGAEDDFQGQVDLIKMKAIYWNDDDKGTSYREEEIPADMLELAEEWRSNMVEAAAEANEELMNKYLEEGELTAEEIKAGLRARTLASEIVPAVCGSSFKNKGVPLVLDAVIDFLPAPTEIPAIKGIHPDLIDVPKDEVKPEQYDERPADDNEPFSALAFKIATDPFVGTLTFVRVYSGFLTSGDSVINSVKGKKERVGRMVQMHANQREEIKEVRAGDIAALIGM

Secondary structure (DSSP, 8-state):
-----SGGGHHHHHHHHTT-S-EEEEEETTTBS-HHHHHHHHHHHHTT--EEEEEE-TTSTT--HHHHHHHIIIII--EEEESEEEES-GGG--EEEETTTTEEEEE-TTTTSS-EEEEPPPTTTHHHHHHHHHHHHHHHHTT-HHHHHHHHHHS---HHHHHHHHHHHHHTTSEEEEEE-BTTTTBSHHHHHHHHHHHSPPGGGSPPEEEE-GGGTTS-TTTS-GGGEEEE-S-TTSPPEEEEEEEEEETTTEEEEEEEEEES-EETT-EEEETTTTEEEE--EEEEE-SS-EEEESEE-TT-EEEEE--

Nearest PDB structures (foldseek):
  7pjx-assembly1_x  TM=9.609E-01  e=4.486E-39  Escherichia coli
  7pjy-assembly1_x  TM=9.516E-01  e=2.336E-39  Escherichia coli K-12
  7ssd-assembly1_8  TM=9.531E-01  e=7.366E-37  Escherichia coli 113303
  7pjz-assembly1_x  TM=9.500E-01  e=6.612E-36  Escherichia coli
  7k55-assembly1_8  TM=9.368E-01  e=2.085E-33  Escherichia coli K-12